Protein AF-A0A6M0AN40-F1 (afdb_monomer_lite)

pLDDT: mean 86.92, std 14.4, range [36.66, 97.81]

Structure (mmCIF, N/CA/C/O backbone):
data_AF-A0A6M0AN40-F1
#
_entry.id   AF-A0A6M0AN40-F1
#
loop_
_atom_site.group_PDB
_atom_site.id
_atom_site.type_symbol
_atom_site.label_atom_id
_atom_site.label_alt_id
_atom_site.label_comp_id
_atom_site.label_asym_id
_atom_site.label_entity_id
_atom_site.label_seq_id
_atom_site.pdbx_PDB_ins_code
_atom_site.Cartn_x
_atom_site.Cartn_y
_atom_site.Cartn_z
_atom_site.occupancy
_atom_site.B_iso_or_equiv
_atom_site.auth_seq_id
_atom_site.auth_comp_id
_atom_site.auth_asym_id
_atom_site.auth_atom_id
_atom_site.pdbx_PDB_model_num
ATOM 1 N N . ALA A 1 1 ? 0.047 0.702 -8.951 1.00 91.25 1 ALA A N 1
ATOM 2 C CA . ALA A 1 1 ? -0.466 -0.475 -8.224 1.00 91.25 1 ALA A CA 1
ATOM 3 C C . ALA A 1 1 ? -1.943 -0.321 -7.885 1.00 91.25 1 ALA A C 1
ATOM 5 O O . ALA A 1 1 ? -2.735 -0.972 -8.542 1.00 91.25 1 ALA A O 1
ATOM 6 N N . PHE A 1 2 ? -2.321 0.568 -6.955 1.00 94.75 2 PHE A N 1
ATOM 7 C CA . PHE A 1 2 ? -3.726 0.799 -6.576 1.00 94.75 2 PHE A CA 1
ATOM 8 C C . PHE A 1 2 ? -4.631 1.095 -7.786 1.00 94.75 2 PHE A C 1
ATOM 10 O O . PHE A 1 2 ? -5.575 0.356 -8.034 1.00 94.75 2 PHE A O 1
ATOM 17 N N . ASP A 1 3 ? -4.268 2.080 -8.614 1.00 95.38 3 ASP A N 1
ATOM 18 C CA . ASP A 1 3 ? -5.049 2.410 -9.818 1.00 95.38 3 ASP A CA 1
ATOM 19 C C . ASP A 1 3 ? -5.109 1.253 -10.828 1.00 95.38 3 ASP A C 1
ATOM 21 O O . ASP A 1 3 ? -6.159 0.993 -11.397 1.00 95.38 3 ASP A O 1
ATOM 25 N N . ALA A 1 4 ? -4.000 0.527 -11.020 1.00 96.06 4 ALA A N 1
ATOM 26 C CA . ALA A 1 4 ? -3.958 -0.638 -11.909 1.00 96.06 4 ALA A CA 1
ATOM 27 C C . ALA A 1 4 ? -4.9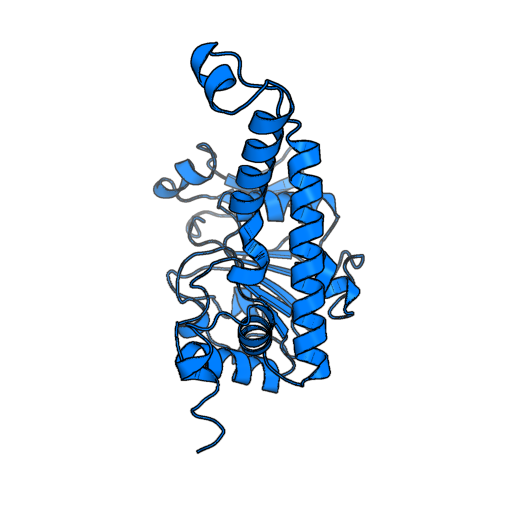11 -1.746 -11.430 1.00 96.06 4 ALA A C 1
ATOM 29 O O . ALA A 1 4 ? -5.637 -2.329 -12.225 1.00 96.06 4 ALA A O 1
ATOM 30 N N . ALA A 1 5 ? -4.945 -2.006 -10.121 1.00 96.12 5 ALA A N 1
ATOM 31 C CA . ALA A 1 5 ? -5.867 -2.961 -9.519 1.00 96.12 5 ALA A CA 1
ATOM 32 C C . ALA A 1 5 ? -7.334 -2.536 -9.703 1.00 96.12 5 ALA A C 1
ATOM 34 O O . ALA A 1 5 ? -8.173 -3.366 -10.054 1.00 96.12 5 ALA A O 1
ATOM 35 N N . SER A 1 6 ? -7.633 -1.244 -9.537 1.00 96.81 6 SER A N 1
ATOM 36 C CA . SER A 1 6 ? -8.980 -0.720 -9.776 1.00 96.81 6 SER A CA 1
ATOM 37 C C . SER A 1 6 ? -9.404 -0.830 -11.244 1.00 96.81 6 SER A C 1
ATOM 39 O O . SER A 1 6 ? -10.507 -1.291 -11.524 1.00 96.81 6 SER A O 1
ATOM 41 N N . GLU A 1 7 ? -8.520 -0.505 -12.193 1.00 97.12 7 GLU A N 1
ATOM 42 C CA . GLU A 1 7 ? -8.785 -0.630 -13.638 1.00 97.12 7 GLU A CA 1
ATOM 43 C C . GLU A 1 7 ? -9.018 -2.078 -14.086 1.00 97.12 7 GLU A C 1
ATOM 45 O O . GLU A 1 7 ? -9.744 -2.322 -15.047 1.00 97.12 7 GLU A O 1
ATOM 50 N N . GLN A 1 8 ? -8.450 -3.045 -13.364 1.00 96.38 8 GLN A N 1
ATOM 51 C CA . GLN A 1 8 ? -8.701 -4.475 -13.567 1.00 96.38 8 GLN A CA 1
ATOM 52 C C . GLN A 1 8 ? -10.012 -4.958 -12.922 1.00 96.38 8 GLN A C 1
ATOM 54 O O . GLN A 1 8 ? -10.332 -6.147 -12.981 1.00 96.38 8 GLN A O 1
ATOM 59 N N . GLY A 1 9 ? -10.786 -4.046 -12.323 1.00 95.69 9 GLY A N 1
ATOM 60 C CA . GLY A 1 9 ? -12.083 -4.327 -11.717 1.00 95.69 9 GLY A CA 1
ATOM 61 C C . GLY A 1 9 ? -12.001 -5.011 -10.355 1.00 95.69 9 GLY A C 1
ATOM 62 O O . GLY A 1 9 ? -12.991 -5.594 -9.923 1.00 95.69 9 GLY A O 1
ATOM 63 N N . LEU A 1 10 ? -10.846 -4.965 -9.677 1.00 95.75 10 LEU A N 1
ATOM 64 C CA . LEU A 1 10 ? -10.690 -5.587 -8.356 1.00 95.75 10 LEU A CA 1
ATOM 65 C C . LEU A 1 10 ? -11.417 -4.806 -7.253 1.00 95.75 10 LEU A C 1
ATOM 67 O O . LEU A 1 10 ? -11.825 -5.384 -6.251 1.00 95.75 10 LEU A O 1
ATOM 71 N N . PHE A 1 11 ? -11.575 -3.495 -7.436 1.00 95.94 11 PHE A N 1
ATOM 72 C CA . PHE A 1 11 ? -12.360 -2.608 -6.579 1.00 95.94 11 PHE A CA 1
ATOM 73 C C . PHE A 1 11 ? -12.627 -1.276 -7.297 1.00 95.94 11 PHE A C 1
ATOM 75 O O . PHE A 1 11 ? -11.965 -0.941 -8.284 1.00 95.94 11 PHE A O 1
ATOM 82 N N . ASN A 1 12 ? -13.570 -0.488 -6.780 1.00 95.69 12 ASN A N 1
ATOM 83 C CA . ASN A 1 12 ? -13.851 0.857 -7.277 1.00 95.69 12 ASN A CA 1
ATOM 84 C C . ASN A 1 12 ? -13.033 1.907 -6.504 1.00 95.69 12 ASN A C 1
ATOM 86 O O . ASN A 1 12 ? -13.322 2.175 -5.342 1.00 95.69 12 ASN A O 1
ATOM 90 N N . ALA A 1 13 ? -12.027 2.512 -7.141 1.00 95.12 13 ALA A N 1
ATOM 91 C CA . ALA A 1 13 ? -11.201 3.558 -6.532 1.00 95.12 13 ALA A CA 1
ATOM 92 C C . ALA A 1 13 ? -11.934 4.898 -6.322 1.00 95.12 13 ALA A C 1
ATOM 94 O O . ALA A 1 13 ? -11.393 5.765 -5.636 1.00 95.12 13 ALA A O 1
ATOM 95 N N . ASP A 1 14 ? -13.132 5.067 -6.888 1.00 95.50 14 ASP A N 1
ATOM 96 C CA . ASP A 1 14 ? -13.979 6.246 -6.675 1.00 95.50 14 ASP A CA 1
ATOM 97 C C . ASP A 1 14 ? -14.987 6.053 -5.523 1.00 95.50 14 ASP A C 1
ATOM 99 O O . ASP A 1 14 ? -15.716 6.981 -5.173 1.00 95.50 14 ASP A O 1
ATOM 103 N N . ASP A 1 15 ? -15.045 4.862 -4.912 1.00 95.88 15 ASP A N 1
ATOM 104 C CA . ASP A 1 15 ? -15.860 4.627 -3.719 1.00 95.88 15 ASP A CA 1
ATOM 105 C C . ASP A 1 15 ? -15.145 5.149 -2.466 1.00 95.88 15 ASP A C 1
ATOM 107 O O . ASP A 1 15 ? -14.273 4.494 -1.897 1.00 95.88 15 ASP A O 1
ATOM 111 N N . GLU A 1 16 ? -15.549 6.329 -1.992 1.00 95.88 16 GLU A N 1
ATOM 112 C CA . GLU A 1 16 ? -15.025 6.930 -0.758 1.00 95.88 16 GLU A CA 1
ATOM 113 C C . GLU A 1 16 ? -15.210 6.035 0.485 1.00 95.88 16 GLU A C 1
ATOM 115 O O . GLU A 1 16 ? -14.496 6.205 1.476 1.00 95.88 16 GLU A O 1
ATOM 120 N N . ASN A 1 17 ? -16.156 5.090 0.469 1.00 95.56 17 ASN A N 1
ATOM 121 C CA . ASN A 1 17 ? -16.409 4.169 1.579 1.00 95.56 17 ASN A CA 1
ATOM 122 C C . ASN A 1 17 ? -15.755 2.796 1.391 1.00 95.56 17 ASN A C 1
ATOM 124 O O . ASN A 1 17 ? -15.957 1.923 2.244 1.00 95.56 17 ASN A O 1
ATOM 128 N N . LEU A 1 18 ? -14.951 2.619 0.335 1.00 95.75 18 LEU A N 1
ATOM 129 C CA . LEU A 1 18 ? -14.164 1.412 0.108 1.00 95.75 18 LEU A CA 1
ATOM 130 C C . LEU A 1 18 ? -13.397 1.052 1.391 1.00 95.75 18 LEU A C 1
ATOM 132 O O . LEU A 1 18 ? -12.614 1.877 1.876 1.00 95.75 18 LEU A O 1
ATOM 136 N N . PRO A 1 19 ? -13.591 -0.154 1.955 1.00 96.81 19 PRO A N 1
ATOM 137 C CA . PRO A 1 19 ? -12.816 -0.606 3.097 1.00 96.81 19 PRO A CA 1
ATOM 138 C C . PRO A 1 19 ? -11.325 -0.684 2.768 1.00 96.81 19 PRO A C 1
ATOM 140 O O . PRO A 1 19 ? -10.900 -1.504 1.950 1.00 96.81 19 PRO A O 1
ATOM 143 N N . ILE A 1 20 ? -10.512 0.132 3.442 1.00 97.31 20 ILE A N 1
ATOM 144 C CA . ILE A 1 20 ? -9.056 0.123 3.284 1.00 97.31 20 ILE A CA 1
ATOM 145 C C . ILE A 1 20 ? -8.385 -0.194 4.620 1.00 97.31 20 ILE A C 1
ATOM 147 O O . ILE A 1 20 ? -8.758 0.313 5.678 1.00 97.31 20 ILE A O 1
ATOM 151 N N . SER A 1 21 ? -7.389 -1.071 4.585 1.00 96.88 21 SER A N 1
ATOM 152 C CA . SER A 1 21 ? -6.396 -1.219 5.648 1.00 96.88 21 SER A CA 1
ATOM 153 C C . SER A 1 21 ? -5.076 -0.638 5.193 1.00 96.88 21 SER A C 1
ATOM 155 O O . SER A 1 21 ? -4.572 -1.021 4.143 1.00 96.88 21 SER A O 1
ATOM 157 N N . LEU A 1 22 ? -4.499 0.238 6.002 1.00 96.00 22 LEU A N 1
ATOM 158 C CA . LEU A 1 22 ? -3.200 0.841 5.773 1.00 96.00 22 LEU A CA 1
ATOM 159 C C . LEU A 1 22 ? -2.247 0.408 6.891 1.00 96.00 22 LEU A C 1
ATOM 161 O O . LEU A 1 22 ? -2.261 0.968 7.986 1.00 96.00 22 LEU A O 1
ATOM 165 N N . ILE A 1 23 ? -1.440 -0.615 6.620 1.00 95.38 23 ILE A N 1
ATOM 166 C CA . ILE A 1 23 ? -0.513 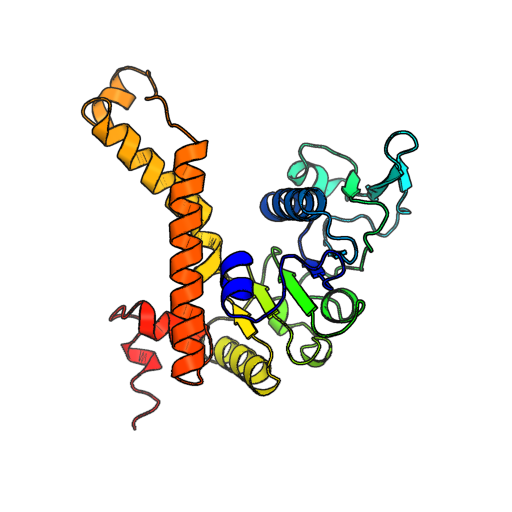-1.208 7.589 1.00 95.38 23 ILE A CA 1
ATOM 167 C C . ILE A 1 23 ? 0.894 -0.679 7.313 1.00 95.38 23 ILE A C 1
ATOM 169 O O . ILE A 1 23 ? 1.378 -0.774 6.187 1.00 95.38 23 ILE A O 1
ATOM 173 N N . GLY A 1 24 ? 1.577 -0.149 8.325 1.00 94.31 24 GLY A N 1
ATOM 174 C CA . GLY A 1 24 ? 2.829 0.588 8.133 1.00 94.31 24 GLY A CA 1
ATOM 175 C C . GLY A 1 24 ? 2.592 2.055 7.752 1.00 94.31 24 GLY A C 1
ATOM 176 O O . GLY A 1 24 ? 3.277 2.579 6.875 1.00 94.31 24 GLY A O 1
ATOM 177 N N . ALA A 1 25 ? 1.564 2.687 8.328 1.00 94.25 25 ALA A N 1
ATOM 178 C CA . ALA A 1 25 ? 1.131 4.044 7.997 1.00 94.25 25 ALA A CA 1
ATOM 179 C C . ALA A 1 25 ? 2.057 5.169 8.514 1.00 94.25 25 ALA A C 1
ATOM 181 O O . ALA A 1 25 ? 1.997 6.276 7.984 1.00 94.25 25 ALA A O 1
ATOM 182 N N . ALA A 1 26 ? 2.924 4.911 9.492 1.00 91.31 26 ALA A N 1
ATOM 183 C CA . ALA A 1 26 ? 3.810 5.871 10.162 1.00 91.31 26 ALA A CA 1
ATOM 184 C C . ALA A 1 26 ? 5.282 5.752 9.714 1.00 91.31 26 ALA A C 1
ATOM 186 O O . ALA A 1 26 ? 6.222 5.887 10.499 1.00 91.31 26 ALA A O 1
ATOM 187 N N . GLY A 1 27 ? 5.491 5.488 8.426 1.00 89.19 27 GLY A N 1
ATOM 188 C CA . GLY A 1 27 ? 6.795 5.552 7.764 1.00 89.19 27 GLY A CA 1
ATOM 189 C C . GLY A 1 27 ? 6.727 6.408 6.503 1.00 89.19 27 GLY A C 1
ATOM 190 O O . GLY A 1 27 ? 5.644 6.810 6.097 1.00 89.19 27 GLY A O 1
ATOM 191 N N . ALA A 1 28 ? 7.860 6.646 5.837 1.00 86.88 28 ALA A N 1
ATOM 192 C CA . ALA A 1 28 ? 7.929 7.548 4.679 1.00 86.88 28 ALA A CA 1
ATOM 193 C C . ALA A 1 28 ? 6.908 7.220 3.567 1.00 86.88 28 ALA A C 1
ATOM 195 O O . ALA A 1 28 ? 6.200 8.098 3.092 1.00 86.88 28 ALA A O 1
ATOM 196 N N . MET A 1 29 ? 6.791 5.945 3.176 1.00 88.69 29 MET A N 1
ATOM 197 C CA . MET A 1 29 ? 5.792 5.519 2.184 1.00 88.69 29 MET A CA 1
ATOM 198 C C . MET A 1 29 ? 4.371 5.519 2.762 1.00 88.69 29 MET A C 1
ATOM 200 O O . MET A 1 29 ? 3.411 5.844 2.062 1.00 88.69 29 MET A O 1
ATOM 204 N N . GLY A 1 30 ? 4.242 5.147 4.036 1.00 92.50 30 GLY A N 1
ATOM 205 C CA . GLY A 1 30 ? 2.967 5.041 4.729 1.00 92.50 30 GLY A CA 1
ATOM 206 C C . GLY A 1 30 ? 2.262 6.373 4.903 1.00 92.50 30 GLY A C 1
ATOM 207 O O . GLY A 1 30 ? 1.076 6.473 4.599 1.00 92.50 30 GLY A O 1
ATOM 208 N N . SER A 1 31 ? 2.995 7.398 5.327 1.00 92.19 31 SER A N 1
ATOM 209 C CA . SER A 1 31 ? 2.464 8.734 5.572 1.00 92.19 31 SER A CA 1
ATOM 210 C C . SER A 1 31 ? 2.083 9.430 4.267 1.00 92.19 31 SER A C 1
ATOM 212 O O . SER A 1 31 ? 1.005 10.017 4.188 1.00 92.19 31 SER A O 1
ATOM 214 N N . ASP A 1 32 ? 2.889 9.278 3.212 1.00 91.75 32 ASP A N 1
ATOM 215 C CA . ASP A 1 32 ? 2.552 9.761 1.869 1.00 91.75 32 ASP A CA 1
ATOM 216 C C . ASP A 1 32 ? 1.301 9.064 1.312 1.00 91.75 32 ASP A C 1
ATOM 218 O O . ASP A 1 32 ? 0.418 9.712 0.742 1.00 91.75 32 ASP A O 1
ATOM 222 N N . THR A 1 33 ? 1.176 7.748 1.520 1.00 94.06 33 THR A N 1
ATOM 223 C CA . THR A 1 33 ? -0.012 6.988 1.099 1.00 94.06 33 THR A CA 1
ATOM 224 C C . THR A 1 33 ? -1.245 7.396 1.905 1.00 94.06 33 THR A C 1
ATOM 226 O O . THR A 1 33 ? -2.303 7.626 1.320 1.00 94.06 33 THR A O 1
ATOM 229 N N . ALA A 1 34 ? -1.116 7.558 3.225 1.00 95.56 34 ALA A N 1
ATOM 230 C CA . ALA A 1 34 ? -2.183 8.049 4.094 1.00 95.56 34 ALA A CA 1
ATOM 231 C C . ALA A 1 34 ? -2.669 9.429 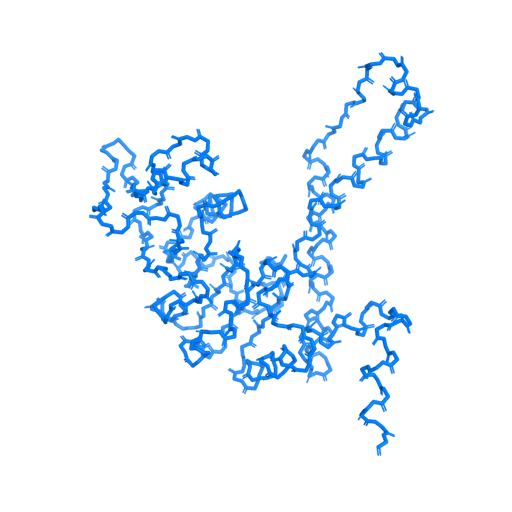3.635 1.00 95.56 34 ALA A C 1
ATOM 233 O O . ALA A 1 34 ? -3.861 9.632 3.403 1.00 95.56 34 ALA A O 1
ATOM 234 N N . LYS A 1 35 ? -1.739 10.360 3.406 1.00 94.62 35 LYS A N 1
ATOM 235 C CA . LYS A 1 35 ? -2.053 11.690 2.886 1.00 94.62 35 LYS A CA 1
ATOM 236 C C . LYS A 1 35 ? -2.804 11.601 1.560 1.00 94.62 35 LYS A C 1
ATOM 238 O O . LYS A 1 35 ? -3.825 12.260 1.390 1.00 94.62 35 LYS A O 1
ATOM 243 N N . ARG A 1 36 ? -2.346 10.751 0.638 1.00 94.38 36 ARG A N 1
ATOM 244 C CA . ARG A 1 36 ? -2.985 10.591 -0.671 1.00 94.38 36 ARG A CA 1
ATOM 245 C C . ARG A 1 36 ? -4.410 10.042 -0.576 1.00 94.38 36 ARG A C 1
ATOM 247 O O . ARG A 1 36 ? -5.279 10.504 -1.311 1.00 94.38 36 ARG A O 1
ATOM 254 N N . LEU A 1 37 ? -4.654 9.074 0.308 1.00 96.62 37 LEU A N 1
ATOM 255 C CA . LEU A 1 37 ? -5.996 8.538 0.552 1.00 96.62 37 LEU A CA 1
ATOM 256 C C . LEU A 1 37 ? -6.916 9.596 1.181 1.00 96.62 37 LEU A C 1
ATOM 258 O O . LEU A 1 37 ? -8.072 9.717 0.779 1.00 96.62 37 LEU A O 1
ATOM 262 N N . ALA A 1 38 ? -6.397 10.403 2.110 1.00 96.31 38 ALA A N 1
ATOM 263 C CA . ALA A 1 38 ? -7.140 11.509 2.708 1.00 96.31 38 ALA A CA 1
ATOM 264 C C . ALA A 1 38 ? -7.505 12.586 1.668 1.00 96.31 38 ALA A C 1
ATOM 266 O O . ALA A 1 38 ? -8.660 12.992 1.588 1.00 96.31 38 ALA A O 1
ATOM 267 N N . GLU A 1 39 ? -6.561 12.988 0.807 1.00 95.94 39 GLU A N 1
ATOM 268 C CA . GLU A 1 39 ? -6.802 13.917 -0.314 1.00 95.94 39 GLU A CA 1
ATOM 269 C C . GLU A 1 39 ? -7.849 13.397 -1.310 1.00 95.94 39 GLU A C 1
ATOM 271 O O . GLU A 1 39 ? -8.534 14.182 -1.964 1.00 95.94 39 GLU A O 1
ATOM 276 N N . LYS A 1 40 ? -7.953 12.072 -1.449 1.00 95.94 40 LYS A N 1
ATOM 277 C CA . LYS A 1 40 ? -8.949 11.395 -2.285 1.00 95.94 40 LYS A CA 1
ATOM 278 C C . LYS A 1 40 ? -10.317 11.252 -1.615 1.00 95.94 40 LYS A C 1
ATOM 280 O O . LYS A 1 40 ? -11.250 10.831 -2.284 1.00 95.94 40 LYS A O 1
ATOM 285 N N . GLY A 1 41 ? -10.447 11.612 -0.339 1.00 96.81 41 GLY A N 1
ATOM 286 C CA . GLY A 1 41 ? -11.721 11.593 0.374 1.00 96.81 41 GLY A CA 1
ATOM 287 C C . GLY A 1 41 ? -12.137 10.224 0.912 1.00 96.81 41 GLY A C 1
ATOM 288 O O . GLY A 1 41 ? -13.289 10.076 1.311 1.00 96.81 41 GLY A O 1
ATOM 289 N N . PHE A 1 42 ? -11.236 9.233 0.973 1.00 96.94 42 PHE A N 1
ATOM 290 C CA . PHE A 1 42 ? -11.570 7.934 1.565 1.00 96.94 42 PHE A CA 1
ATOM 291 C C . PHE A 1 42 ? -11.917 8.085 3.049 1.00 96.94 42 PHE A C 1
ATOM 293 O O . PHE A 1 42 ? -11.165 8.672 3.829 1.00 96.94 42 PHE A O 1
ATOM 300 N N . LYS A 1 43 ? -13.061 7.531 3.450 1.00 96.00 43 LYS A N 1
ATOM 301 C CA . LYS A 1 43 ? -13.629 7.644 4.800 1.00 96.00 43 LYS A CA 1
ATOM 302 C C . LYS A 1 43 ? -13.461 6.368 5.613 1.00 96.00 43 LYS A C 1
ATOM 304 O O . LYS A 1 43 ? -13.282 6.454 6.823 1.00 96.00 43 LYS A O 1
ATOM 309 N N . ASN A 1 44 ? -13.483 5.207 4.962 1.00 96.12 44 ASN A N 1
ATOM 310 C CA . ASN A 1 44 ? -13.413 3.903 5.621 1.00 96.12 44 ASN A CA 1
ATOM 311 C C . ASN A 1 44 ? -11.991 3.320 5.603 1.00 96.12 44 ASN A C 1
ATOM 313 O O . ASN A 1 44 ? -11.722 2.278 5.005 1.00 96.12 44 ASN A O 1
ATOM 317 N N . VAL A 1 45 ? -11.061 4.013 6.258 1.00 96.94 45 VAL A N 1
ATOM 318 C CA . VAL A 1 45 ? -9.658 3.587 6.345 1.00 96.94 45 VAL A CA 1
ATOM 319 C C . VAL A 1 45 ? -9.324 3.191 7.778 1.00 96.94 45 VAL A C 1
ATOM 321 O O . VAL A 1 45 ? -9.667 3.896 8.723 1.00 96.94 45 VAL A O 1
ATOM 324 N N . LEU A 1 46 ? -8.638 2.063 7.939 1.00 96.69 46 LEU A N 1
ATOM 325 C CA . LEU A 1 46 ? -8.043 1.613 9.194 1.00 96.69 46 LEU A CA 1
ATOM 326 C C . LEU A 1 46 ? -6.530 1.747 9.085 1.00 96.69 46 LEU A C 1
ATOM 328 O O . LEU A 1 46 ? -5.933 1.091 8.234 1.00 96.69 46 LEU A O 1
ATOM 332 N N . VAL A 1 47 ? -5.908 2.562 9.929 1.00 96.31 47 VAL A N 1
ATOM 333 C CA . VAL A 1 47 ? -4.444 2.633 10.000 1.00 96.31 47 VAL A CA 1
ATOM 334 C C . VAL A 1 47 ? -3.916 1.716 11.094 1.00 96.31 47 VAL A C 1
ATOM 336 O O . VAL A 1 47 ? -4.551 1.543 12.132 1.00 96.31 47 VAL A O 1
ATOM 339 N N . SER A 1 48 ? -2.750 1.124 10.869 1.00 95.38 48 SER A N 1
ATOM 340 C CA . SER A 1 48 ? -2.057 0.288 11.846 1.00 95.38 48 SER A CA 1
ATOM 341 C C . SER A 1 48 ? -0.554 0.462 11.668 1.00 95.38 48 SER A C 1
ATOM 343 O O . SER A 1 48 ? -0.049 0.380 10.547 1.00 95.38 48 SER A O 1
ATOM 345 N N . ASP A 1 49 ? 0.174 0.721 12.752 1.00 95.31 49 ASP A N 1
ATOM 346 C CA . ASP A 1 49 ? 1.631 0.835 12.706 1.00 95.31 49 ASP A CA 1
ATOM 347 C C . ASP A 1 49 ? 2.286 0.415 14.025 1.00 95.31 49 ASP A C 1
ATOM 349 O O . ASP A 1 49 ? 1.766 0.673 15.109 1.00 95.31 49 ASP A O 1
ATOM 353 N N . ILE A 1 50 ? 3.449 -0.228 13.939 1.00 92.81 50 ILE A N 1
ATOM 354 C CA . ILE A 1 50 ? 4.265 -0.590 15.105 1.00 92.81 50 ILE A CA 1
ATOM 355 C C . ILE A 1 50 ? 4.909 0.633 15.772 1.00 92.81 50 ILE A C 1
ATOM 357 O O . ILE A 1 50 ? 5.342 0.541 16.914 1.00 92.81 50 ILE A O 1
ATOM 361 N N . ALA A 1 51 ? 4.982 1.765 15.069 1.00 93.50 51 ALA A N 1
ATOM 362 C CA . ALA A 1 51 ? 5.501 3.023 15.580 1.00 93.50 51 ALA A CA 1
ATOM 363 C C . ALA A 1 51 ? 4.490 3.795 16.437 1.00 93.50 51 ALA A C 1
ATOM 365 O O . ALA A 1 51 ? 4.857 4.813 17.021 1.00 93.50 51 ALA A O 1
ATOM 366 N N . TYR A 1 52 ? 3.236 3.345 16.529 1.00 95.19 52 TYR A N 1
ATOM 367 C CA . TYR A 1 52 ? 2.244 3.985 17.387 1.00 95.19 52 TYR A CA 1
ATOM 368 C C . TYR A 1 52 ? 2.433 3.621 18.860 1.00 95.19 52 TYR A C 1
ATOM 370 O O . TYR A 1 52 ? 2.709 2.477 19.219 1.00 95.19 52 TYR A O 1
ATOM 378 N N . ASP A 1 53 ? 2.237 4.610 19.725 1.00 96.12 53 ASP A N 1
ATOM 379 C CA . ASP A 1 53 ? 2.232 4.438 21.173 1.00 96.12 53 ASP A CA 1
ATOM 380 C C . ASP A 1 53 ? 0.814 4.128 21.664 1.00 96.12 53 ASP A C 1
ATOM 382 O O . ASP A 1 53 ? 0.078 5.004 22.116 1.00 96.12 53 ASP A O 1
ATOM 386 N N . TYR A 1 54 ? 0.432 2.853 21.596 1.00 94.69 54 TYR A N 1
ATOM 387 C CA . TYR A 1 54 ? -0.891 2.383 22.025 1.00 94.69 54 TYR A CA 1
ATOM 388 C C . TYR A 1 54 ? -1.152 2.520 23.536 1.00 94.69 54 TYR A C 1
ATOM 390 O O . TYR A 1 54 ? -2.265 2.254 23.986 1.00 94.69 54 TYR A O 1
ATOM 398 N N . THR A 1 55 ? -0.153 2.921 24.335 1.00 96.25 55 THR A N 1
ATOM 399 C CA . THR A 1 55 ? -0.349 3.205 25.767 1.00 96.25 55 THR A CA 1
ATOM 400 C C . THR A 1 55 ? -0.952 4.587 26.012 1.00 96.25 55 THR A C 1
ATOM 402 O O . THR A 1 55 ? -1.455 4.859 27.103 1.00 96.25 55 THR A O 1
ATOM 405 N N . LYS A 1 56 ? -0.929 5.455 24.995 1.00 96.50 56 LYS A N 1
ATOM 406 C CA . LYS A 1 56 ? -1.511 6.795 25.025 1.00 96.50 56 LYS A CA 1
ATOM 407 C C . LYS A 1 56 ? -2.827 6.829 24.244 1.00 96.50 56 LYS A C 1
ATOM 409 O O . LYS A 1 56 ? -2.967 6.128 23.241 1.00 96.50 56 LYS A O 1
ATOM 414 N N . PRO A 1 57 ? -3.806 7.638 24.679 1.00 96.19 57 PRO A N 1
ATOM 415 C CA . PRO A 1 57 ? -5.048 7.792 23.937 1.00 96.19 57 PRO A CA 1
ATOM 416 C C . PRO A 1 57 ? -4.803 8.495 22.595 1.00 96.19 57 PRO A C 1
ATOM 418 O O . PRO A 1 57 ? -3.929 9.351 22.477 1.00 96.19 57 PRO A O 1
ATOM 421 N N . VAL A 1 58 ? -5.618 8.159 21.592 1.00 96.75 58 VAL A N 1
ATOM 422 C CA . VAL A 1 58 ? -5.733 8.968 20.371 1.00 96.75 58 VAL A CA 1
ATOM 423 C C . VAL A 1 58 ? -6.448 10.265 20.733 1.00 96.75 58 VAL A C 1
ATOM 425 O O . VAL A 1 58 ? -7.541 10.237 21.301 1.00 96.75 58 VAL A O 1
ATOM 428 N N . GLU A 1 59 ? -5.839 11.394 20.393 1.00 97.19 59 GLU A N 1
ATOM 429 C CA . GLU A 1 59 ? -6.394 12.721 20.654 1.00 97.19 59 GLU A CA 1
ATOM 430 C C . GLU A 1 59 ? -7.102 13.273 19.407 1.00 97.19 59 GLU A C 1
ATOM 432 O O . GLU A 1 59 ? -7.041 12.697 18.319 1.00 97.19 59 GLU A O 1
ATOM 437 N N . THR A 1 60 ? -7.809 14.391 19.557 1.00 97.50 60 THR A N 1
ATOM 438 C CA . THR A 1 60 ? -8.416 15.128 18.439 1.00 97.50 60 THR A CA 1
ATOM 439 C C . THR A 1 60 ? -7.854 16.540 18.421 1.00 97.50 60 THR A C 1
ATOM 441 O O . THR A 1 60 ? -7.906 17.235 19.436 1.00 97.50 60 THR A O 1
ATOM 444 N N . ASP A 1 61 ? -7.328 16.969 17.277 1.00 96.88 61 ASP A N 1
ATOM 445 C CA . ASP A 1 61 ? -6.880 18.343 17.080 1.00 96.88 61 ASP A CA 1
ATOM 446 C C . ASP A 1 61 ? -8.093 19.281 17.137 1.00 96.88 61 ASP A C 1
ATOM 448 O O . ASP A 1 61 ? -9.037 19.152 16.357 1.00 96.88 61 ASP A O 1
ATOM 452 N N . SER A 1 62 ? -8.088 20.231 18.070 1.00 96.50 62 SER A N 1
ATOM 453 C CA . SER A 1 62 ? -9.215 21.146 18.283 1.00 96.50 62 SER A CA 1
ATOM 454 C C . SER A 1 62 ? -9.430 22.146 17.145 1.00 96.50 62 SER A C 1
ATOM 456 O O . SER A 1 62 ? -10.503 22.742 17.061 1.00 96.50 62 SER A O 1
ATOM 458 N N . THR A 1 63 ? -8.436 22.339 16.275 1.00 96.12 63 THR A N 1
ATOM 459 C CA . THR A 1 63 ? -8.498 23.263 15.137 1.00 96.12 63 THR A CA 1
ATOM 460 C C . THR A 1 63 ? -8.970 22.549 13.880 1.00 96.12 63 THR A C 1
ATOM 462 O O . THR A 1 63 ? -9.853 23.047 13.186 1.00 96.12 63 THR A O 1
ATOM 465 N N . THR A 1 64 ? -8.379 21.392 13.574 1.00 96.00 64 THR A N 1
ATOM 466 C CA . THR A 1 64 ? -8.646 20.672 12.317 1.00 96.00 64 THR A CA 1
ATOM 467 C C . THR A 1 64 ? -9.695 19.572 12.467 1.00 96.00 64 THR A C 1
ATOM 469 O O . THR A 1 64 ? -10.264 19.127 11.473 1.00 96.00 64 THR A O 1
ATOM 472 N N . GLY A 1 65 ? -9.969 19.127 13.697 1.00 95.88 65 GLY A N 1
ATOM 473 C CA . GLY A 1 65 ? -10.806 17.964 13.983 1.00 95.88 65 GLY A CA 1
ATOM 474 C C . GLY A 1 65 ? -10.143 16.631 13.627 1.00 95.88 65 GLY A C 1
ATOM 475 O O . GLY A 1 65 ? -10.795 15.595 13.719 1.00 95.88 65 GLY A O 1
ATOM 476 N N . GLU A 1 66 ? -8.878 16.629 13.201 1.00 96.81 66 GLU A N 1
ATOM 477 C CA . GLU A 1 66 ? -8.137 15.418 12.842 1.00 96.81 66 GLU A CA 1
ATOM 478 C C . GLU A 1 66 ? -7.808 14.575 14.075 1.00 96.81 66 GLU A C 1
ATOM 480 O O . GLU A 1 66 ? -7.625 15.090 15.179 1.00 96.81 66 GLU A O 1
ATOM 485 N N . LYS A 1 67 ? -7.678 13.262 13.881 1.00 97.25 67 LYS A N 1
ATOM 486 C CA . LYS A 1 67 ? -7.156 12.361 14.907 1.00 97.25 67 LYS A CA 1
ATOM 487 C C . LYS A 1 67 ? -5.639 12.488 14.979 1.00 97.25 67 LYS A C 1
ATOM 489 O O . LYS A 1 67 ? -4.955 12.426 13.956 1.00 97.25 67 LYS A O 1
ATOM 494 N N . LEU A 1 68 ? -5.130 12.616 16.198 1.00 97.06 68 LEU A N 1
ATOM 495 C CA . LEU A 1 68 ? -3.709 12.643 16.517 1.00 97.06 68 LEU A CA 1
ATOM 496 C C . LEU A 1 68 ? -3.325 11.285 17.103 1.00 97.06 68 LEU A C 1
ATOM 498 O O . LEU A 1 68 ? -3.592 10.998 18.272 1.00 97.06 68 LEU A O 1
ATOM 502 N N . VAL A 1 69 ? -2.734 10.425 16.275 1.00 96.62 69 VAL A N 1
ATOM 503 C CA . VAL A 1 69 ? -2.292 9.091 16.696 1.00 96.62 69 VAL A CA 1
ATOM 504 C C . VAL A 1 69 ? -0.887 9.206 17.287 1.00 96.62 69 VAL A C 1
ATOM 506 O O . VAL A 1 69 ? 0.025 9.612 16.563 1.00 96.62 69 VAL A O 1
ATOM 509 N N . PRO A 1 70 ? -0.683 8.898 18.578 1.00 96.44 70 PRO A N 1
ATOM 510 C CA . PRO A 1 70 ? 0.600 9.102 19.242 1.00 96.44 70 PRO A CA 1
ATOM 511 C C . PRO A 1 70 ? 1.681 8.186 18.660 1.00 96.44 70 PRO A C 1
ATOM 513 O O . PRO A 1 70 ? 1.441 7.006 18.409 1.00 96.44 70 PRO A O 1
ATOM 516 N N . ILE A 1 71 ? 2.884 8.727 18.469 1.00 95.38 71 ILE A N 1
ATOM 517 C CA . ILE A 1 71 ? 4.061 8.001 17.975 1.00 95.38 71 ILE A CA 1
ATOM 518 C C . ILE A 1 71 ? 4.998 7.702 19.152 1.00 95.38 71 ILE A C 1
ATOM 520 O O . ILE A 1 71 ? 5.232 8.562 20.009 1.00 95.38 71 ILE A O 1
ATOM 524 N N . LEU A 1 72 ? 5.560 6.491 19.181 1.00 95.19 72 LEU A N 1
ATOM 525 C CA . LEU A 1 72 ? 6.604 6.093 20.124 1.00 95.19 72 LEU A CA 1
ATOM 526 C C . LEU A 1 72 ? 7.783 7.067 20.042 1.00 95.19 72 LEU A C 1
ATOM 528 O O . LEU A 1 72 ? 8.259 7.387 18.956 1.00 95.19 72 LEU A O 1
ATOM 532 N N . GLU A 1 73 ? 8.305 7.497 21.192 1.00 93.69 73 GLU A N 1
ATOM 533 C CA . GLU A 1 73 ? 9.436 8.440 21.245 1.00 93.69 73 GLU A CA 1
ATOM 534 C C . GLU A 1 73 ? 10.620 7.956 20.395 1.00 93.69 73 GLU A C 1
ATOM 536 O O . GLU A 1 73 ? 11.208 8.725 19.636 1.00 93.69 73 GLU A O 1
ATOM 541 N N . SER A 1 74 ? 10.912 6.653 20.462 1.00 93.56 74 SER A N 1
ATOM 542 C CA . SER A 1 74 ? 11.989 6.014 19.706 1.00 93.56 74 SER A CA 1
ATOM 543 C C . SER A 1 74 ? 11.791 6.053 18.194 1.00 93.56 74 SER A C 1
ATOM 545 O O . SER A 1 74 ? 12.770 5.910 17.477 1.00 93.56 74 SER A O 1
ATOM 547 N N . GLU A 1 75 ? 10.569 6.252 17.700 1.00 92.44 75 GLU A N 1
ATOM 548 C CA . GLU A 1 75 ? 10.224 6.201 16.275 1.00 92.44 75 GLU A CA 1
ATOM 549 C C . GLU A 1 75 ? 9.985 7.586 15.659 1.00 92.44 75 GLU A C 1
ATOM 551 O O . GLU A 1 75 ? 9.834 7.703 14.442 1.00 92.44 75 GLU A O 1
ATOM 556 N N . ARG A 1 76 ? 10.028 8.666 16.452 1.00 89.19 76 ARG A N 1
ATOM 557 C CA . ARG A 1 76 ? 9.785 10.038 15.964 1.00 89.19 76 ARG A CA 1
ATOM 558 C C . ARG A 1 76 ? 10.705 10.466 14.826 1.00 89.19 76 ARG A C 1
ATOM 560 O O . ARG A 1 76 ? 10.297 11.255 13.977 1.00 89.19 76 ARG A O 1
ATOM 567 N N . TYR A 1 77 ? 11.927 9.935 14.756 1.00 87.81 77 TYR A N 1
ATOM 568 C CA . TYR A 1 77 ? 12.855 10.226 13.655 1.00 87.81 77 TYR A CA 1
ATOM 569 C C . TYR A 1 77 ? 12.287 9.837 12.278 1.00 87.81 77 TYR A C 1
ATOM 571 O O . TYR A 1 77 ? 12.633 10.468 11.282 1.00 87.81 77 TYR A O 1
ATOM 579 N N . ARG A 1 78 ? 11.388 8.843 12.208 1.00 82.62 78 ARG A N 1
ATOM 580 C CA . ARG A 1 78 ? 10.702 8.433 10.967 1.00 82.62 78 ARG A CA 1
ATOM 581 C C . ARG A 1 78 ? 9.634 9.423 10.519 1.00 82.62 78 ARG A C 1
ATOM 583 O O . ARG A 1 78 ? 9.254 9.424 9.353 1.00 82.62 78 ARG A O 1
ATOM 590 N N . MET A 1 79 ? 9.182 10.259 11.446 1.00 84.69 79 MET A N 1
ATOM 591 C CA . MET A 1 79 ? 8.096 11.217 11.284 1.00 84.69 79 MET A CA 1
ATOM 592 C C . MET A 1 79 ? 8.611 12.651 11.449 1.00 84.69 79 MET A C 1
ATOM 594 O O . MET A 1 79 ? 7.914 13.512 11.964 1.00 84.69 79 MET A O 1
ATOM 598 N N . ASN A 1 80 ? 9.860 12.917 11.046 1.00 87.75 80 ASN A N 1
ATOM 599 C CA . ASN A 1 80 ? 10.489 14.244 11.116 1.00 87.75 80 ASN A CA 1
ATOM 600 C C . ASN A 1 80 ? 10.458 14.887 12.519 1.00 87.75 80 ASN A C 1
ATOM 602 O O . ASN A 1 80 ? 10.430 16.108 12.649 1.00 87.75 80 ASN A O 1
ATOM 606 N N . GLY A 1 81 ? 10.468 14.068 13.574 1.00 90.06 81 GLY A N 1
ATOM 607 C CA . GLY A 1 81 ? 10.391 14.518 14.963 1.00 90.06 81 GLY A CA 1
ATOM 608 C C . GLY A 1 81 ? 8.970 14.745 15.486 1.00 90.06 81 GLY A C 1
ATOM 609 O O . GLY A 1 81 ? 8.819 15.117 16.649 1.00 90.06 81 GLY A O 1
ATOM 610 N N . GLU A 1 82 ? 7.932 14.520 14.678 1.00 91.62 82 GLU A N 1
ATOM 611 C CA . GLU A 1 82 ? 6.544 14.696 15.104 1.00 91.62 82 GLU A CA 1
ATOM 612 C C . GLU A 1 82 ? 6.147 13.683 16.185 1.00 91.62 82 GLU A C 1
ATOM 614 O O . GLU A 1 82 ? 6.482 12.500 16.131 1.00 91.62 82 GLU A O 1
ATOM 619 N N . ALA A 1 83 ? 5.399 14.163 17.181 1.00 94.69 83 ALA A N 1
ATOM 620 C CA . ALA A 1 83 ? 4.893 13.337 18.275 1.00 94.69 83 ALA A CA 1
ATOM 621 C C . ALA A 1 83 ? 3.627 12.549 17.909 1.00 94.69 83 ALA A C 1
ATOM 623 O O . ALA A 1 83 ? 3.270 11.610 18.622 1.00 94.69 83 ALA A O 1
ATOM 624 N N . PHE A 1 84 ? 2.958 12.929 16.819 1.00 95.88 84 PHE A N 1
ATOM 625 C CA . PHE A 1 84 ? 1.696 12.349 16.385 1.00 95.88 84 PHE A CA 1
ATOM 626 C C . PHE A 1 84 ? 1.660 12.210 14.870 1.00 95.88 84 PHE A C 1
ATOM 628 O O . PHE A 1 84 ? 2.141 13.088 14.161 1.00 95.88 84 PHE A O 1
ATOM 635 N N . GLN A 1 85 ? 1.010 11.158 14.379 1.00 94.81 85 GLN A N 1
ATOM 636 C CA . GLN A 1 85 ? 0.527 11.128 13.008 1.00 94.81 85 GLN A CA 1
ATOM 637 C C . GLN A 1 85 ? -0.878 11.729 12.957 1.00 94.81 85 GLN A C 1
ATOM 639 O O . GLN A 1 85 ? -1.763 11.330 13.715 1.00 94.81 85 GLN A O 1
ATOM 644 N N . ARG A 1 86 ? -1.088 12.664 12.032 1.00 95.56 86 ARG A N 1
ATOM 645 C CA . ARG A 1 86 ? -2.396 13.267 11.755 1.00 95.56 86 ARG A CA 1
ATOM 646 C C . ARG A 1 86 ? -3.148 12.425 10.729 1.00 95.56 86 ARG A C 1
ATOM 648 O O . ARG A 1 86 ? -2.611 12.156 9.655 1.00 95.56 86 ARG A O 1
ATOM 655 N N . ILE A 1 87 ? -4.373 12.017 11.054 1.00 96.62 87 ILE A N 1
ATOM 656 C CA . ILE A 1 87 ? -5.267 11.295 10.135 1.00 96.62 87 ILE A CA 1
ATOM 657 C C . ILE A 1 87 ? -6.697 11.862 10.195 1.00 96.62 87 ILE A C 1
ATOM 659 O O . ILE A 1 87 ? -7.089 12.424 11.223 1.00 96.62 87 ILE A O 1
ATOM 663 N N . PRO A 1 88 ? -7.517 11.696 9.140 1.00 97.81 88 PRO A N 1
ATOM 664 C CA . PRO A 1 88 ? -8.921 12.100 9.165 1.00 97.81 88 PRO A CA 1
ATOM 665 C C . PRO A 1 88 ? -9.709 11.497 10.336 1.00 97.81 88 PRO A C 1
ATOM 667 O O . PRO A 1 88 ? -9.509 10.348 10.728 1.00 97.81 88 PRO A O 1
ATOM 670 N N . SER A 1 89 ? -10.667 12.255 10.870 1.00 97.06 89 SER A N 1
ATOM 671 C CA . SER A 1 89 ? -11.491 11.833 12.014 1.00 97.06 89 SER A CA 1
ATOM 672 C C . SER A 1 89 ? -12.341 10.590 11.745 1.00 97.06 89 SER A C 1
ATOM 674 O O . SER A 1 89 ? -12.623 9.825 12.670 1.00 97.06 89 SER A O 1
ATOM 676 N N . SER A 1 90 ? -12.715 10.353 10.487 1.00 96.44 90 SER A N 1
ATOM 677 C CA . SER A 1 90 ? -13.457 9.168 10.050 1.00 96.44 90 SER A CA 1
ATOM 678 C C . SER A 1 90 ? -12.635 7.879 10.114 1.00 96.44 90 SER A C 1
ATOM 680 O O . SER A 1 90 ? -13.215 6.800 10.194 1.00 96.44 90 SER A O 1
ATOM 682 N N . TRP A 1 91 ? -11.303 7.966 10.128 1.00 97.06 91 TRP A N 1
ATOM 683 C CA . TRP A 1 91 ? -10.438 6.793 10.057 1.00 97.06 91 TRP A CA 1
ATOM 684 C C . TRP A 1 91 ? -10.350 6.055 11.392 1.00 97.06 91 TRP A C 1
ATOM 686 O O . TRP A 1 91 ? -10.332 6.656 12.468 1.00 97.06 91 TRP A O 1
ATOM 696 N N . GLY A 1 92 ? -10.281 4.730 11.333 1.00 96.12 92 GLY A N 1
ATOM 697 C CA . GLY A 1 92 ? -10.003 3.877 12.481 1.00 96.12 92 GLY A CA 1
ATOM 698 C C . GLY A 1 92 ? -8.503 3.718 12.728 1.00 96.12 92 GLY A C 1
ATOM 699 O O . GLY A 1 92 ? -7.691 3.900 11.823 1.00 96.12 92 GLY A O 1
ATOM 700 N N . VAL A 1 93 ? -8.151 3.292 13.940 1.00 96.31 93 VAL A N 1
ATOM 701 C CA . VAL A 1 93 ? -6.799 2.843 14.298 1.00 96.31 93 VAL A CA 1
ATOM 702 C C . VAL A 1 93 ? -6.911 1.410 14.810 1.00 96.31 93 VAL A C 1
ATOM 704 O O . VAL A 1 93 ? -7.749 1.143 15.669 1.00 96.31 93 VAL A O 1
ATOM 707 N N . ALA A 1 94 ? -6.103 0.503 14.270 1.00 95.31 94 ALA A N 1
ATOM 708 C CA . ALA A 1 94 ? -5.994 -0.882 14.717 1.00 95.31 94 ALA A CA 1
ATOM 709 C C . ALA A 1 94 ? -4.642 -1.136 15.369 1.00 95.31 94 ALA A C 1
ATOM 711 O O . ALA A 1 94 ? -3.633 -0.542 14.977 1.00 95.31 94 ALA A O 1
ATOM 712 N N . LEU A 1 95 ? -4.620 -2.068 16.321 1.00 93.50 95 LEU A N 1
ATOM 713 C CA . LEU A 1 95 ? -3.382 -2.494 16.959 1.00 93.50 95 LEU A CA 1
ATOM 714 C C . LEU A 1 95 ? -2.424 -3.112 15.937 1.00 93.50 95 LEU A C 1
ATOM 716 O O . LEU A 1 95 ? -2.843 -3.798 15.001 1.00 93.50 95 LEU A O 1
ATOM 720 N N . ALA A 1 96 ? -1.131 -2.897 16.149 1.00 92.19 96 ALA A N 1
ATOM 721 C CA . ALA A 1 96 ? -0.058 -3.529 15.398 1.00 92.19 96 ALA A CA 1
ATOM 722 C C . ALA A 1 96 ? 0.807 -4.372 16.332 1.00 92.19 96 ALA A C 1
ATOM 724 O O . ALA A 1 96 ? 1.002 -4.025 17.497 1.00 92.19 96 ALA A O 1
ATOM 725 N N . GLU A 1 97 ? 1.378 -5.446 15.795 1.00 90.50 97 GLU A N 1
ATOM 726 C CA . GLU A 1 97 ? 2.321 -6.295 16.513 1.00 90.50 97 GLU A CA 1
ATOM 727 C C . GLU A 1 97 ? 3.610 -6.460 15.692 1.00 90.50 97 GLU A C 1
ATOM 729 O O . GLU A 1 97 ? 3.549 -6.618 14.470 1.00 90.50 97 GLU A O 1
ATOM 734 N N . PRO A 1 98 ? 4.798 -6.437 16.321 1.00 88.00 98 PRO A N 1
ATOM 735 C CA . PRO A 1 98 ? 6.042 -6.704 15.613 1.00 88.00 98 PRO A CA 1
ATOM 736 C C . PRO A 1 98 ? 6.027 -8.077 14.928 1.00 88.00 98 PRO A C 1
ATOM 738 O O . PRO A 1 98 ? 5.756 -9.099 15.554 1.00 88.00 98 PRO A O 1
ATOM 741 N N . GLY A 1 99 ? 6.360 -8.104 13.637 1.00 86.50 99 GLY A N 1
ATOM 742 C CA . GLY A 1 99 ? 6.561 -9.343 12.883 1.00 86.50 99 GLY A CA 1
ATOM 743 C C . GLY A 1 99 ? 5.296 -10.039 12.369 1.00 86.50 99 GLY A C 1
ATOM 744 O O . GLY A 1 99 ? 5.443 -11.075 11.724 1.00 86.50 99 GLY A O 1
ATOM 745 N N . LYS A 1 100 ? 4.089 -9.494 12.585 1.00 90.38 100 LYS A N 1
ATOM 746 C CA . LYS A 1 100 ? 2.841 -9.998 11.981 1.00 90.38 100 LYS A CA 1
ATOM 747 C C . LYS A 1 100 ? 1.812 -8.889 11.747 1.00 90.38 100 LYS A C 1
ATOM 749 O O . LYS A 1 100 ? 1.860 -7.836 12.375 1.00 90.38 100 LYS A O 1
ATOM 754 N N . PHE A 1 101 ? 0.844 -9.145 10.878 1.00 92.94 101 PHE A N 1
ATOM 755 C CA . PHE A 1 101 ? -0.375 -8.351 10.783 1.00 92.94 101 PHE A CA 1
ATOM 756 C C . PHE A 1 101 ? -1.400 -8.898 11.773 1.00 92.94 101 PHE A C 1
ATOM 758 O O . PHE A 1 101 ? -1.600 -10.109 11.868 1.00 92.94 101 PHE A O 1
ATOM 765 N N . THR A 1 102 ? -2.026 -8.008 12.535 1.00 93.88 102 THR A N 1
ATOM 766 C CA . THR A 1 102 ? -3.097 -8.387 13.457 1.00 93.88 102 THR A CA 1
ATOM 767 C C . THR A 1 102 ? -4.365 -8.713 12.672 1.00 93.88 102 THR A C 1
ATOM 769 O O . THR A 1 102 ? -4.641 -8.102 11.639 1.00 93.88 102 THR A O 1
ATOM 772 N N . ASP A 1 103 ? -5.179 -9.633 13.183 1.00 94.56 103 ASP A N 1
ATOM 773 C CA . ASP A 1 103 ? -6.484 -9.974 12.603 1.00 94.56 103 ASP A CA 1
ATOM 774 C C . ASP A 1 103 ? -7.370 -8.727 12.459 1.00 94.56 103 ASP A C 1
ATOM 776 O O . ASP A 1 103 ? -8.113 -8.578 11.491 1.00 94.56 103 ASP A O 1
ATOM 780 N N . GLU A 1 104 ? -7.225 -7.777 13.386 1.00 93.31 104 GLU A N 1
ATOM 781 C CA . GLU A 1 104 ? -7.882 -6.477 13.331 1.00 93.31 104 GLU A CA 1
ATOM 782 C C . GLU A 1 104 ? -7.497 -5.689 12.069 1.00 93.31 104 GLU A C 1
ATOM 784 O O . GLU A 1 104 ? -8.364 -5.245 11.306 1.00 93.31 104 GLU A O 1
ATOM 789 N N . ALA A 1 105 ? -6.192 -5.550 11.828 1.00 93.38 105 ALA A N 1
ATOM 790 C CA . ALA A 1 105 ? -5.655 -4.872 10.660 1.00 93.38 105 ALA A CA 1
ATOM 791 C C . ALA A 1 105 ? -5.947 -5.629 9.355 1.00 93.38 105 ALA A C 1
ATOM 793 O O . ALA A 1 105 ? -5.965 -5.011 8.294 1.00 93.38 105 ALA A O 1
ATOM 794 N N . LEU A 1 106 ? -6.212 -6.935 9.395 1.00 93.44 106 LEU A N 1
ATOM 795 C CA . LEU A 1 106 ? -6.577 -7.711 8.208 1.00 93.44 106 LEU A CA 1
ATOM 796 C C . LEU A 1 106 ? -8.085 -7.660 7.904 1.00 93.44 106 LEU A C 1
ATOM 798 O O . LEU A 1 106 ? -8.456 -7.441 6.752 1.00 93.44 106 LEU A O 1
ATOM 802 N N . GLY A 1 107 ? -8.956 -7.760 8.916 1.00 84.50 107 GLY A N 1
ATOM 803 C CA . GLY A 1 107 ? -10.377 -8.082 8.709 1.00 84.50 107 GLY A CA 1
ATOM 804 C C . GLY A 1 107 ? -11.424 -7.135 9.307 1.00 84.50 107 GLY A C 1
ATOM 805 O O . GLY A 1 107 ? -12.585 -7.213 8.919 1.00 84.50 107 GLY A O 1
ATOM 806 N N . LYS A 1 108 ? -11.078 -6.209 10.218 1.00 74.94 108 LYS A N 1
ATOM 807 C CA . LYS A 1 108 ? -12.101 -5.518 11.044 1.00 74.94 108 LYS A CA 1
ATOM 808 C C . LYS A 1 108 ? -13.094 -4.602 10.300 1.00 74.94 108 LYS A C 1
ATOM 810 O O . LYS A 1 108 ? -14.177 -4.375 10.833 1.00 74.94 108 LYS A O 1
ATOM 815 N N . ASN A 1 109 ? -12.793 -4.087 9.100 1.00 71.62 109 ASN A N 1
ATOM 816 C CA . ASN A 1 109 ? -13.620 -3.033 8.471 1.00 71.62 109 ASN A CA 1
ATOM 817 C C . ASN A 1 109 ? -14.434 -3.453 7.230 1.00 71.62 109 ASN A C 1
ATOM 819 O O . ASN A 1 109 ? -14.700 -2.615 6.371 1.00 71.62 109 ASN A O 1
ATOM 823 N N . GLY A 1 110 ? -14.897 -4.702 7.155 1.00 72.06 110 GLY A N 1
ATOM 824 C CA . GLY A 1 110 ? -15.853 -5.146 6.129 1.00 72.06 110 GLY A CA 1
ATOM 825 C C . GLY A 1 110 ? -15.223 -5.874 4.939 1.00 72.06 110 GLY A C 1
ATOM 826 O O . GLY A 1 110 ? -14.009 -6.067 4.885 1.00 72.06 110 GLY A O 1
ATOM 827 N N . GLU A 1 111 ? -16.076 -6.302 4.003 1.00 78.19 111 GLU A N 1
ATOM 828 C CA . GLU A 1 111 ? -15.731 -7.197 2.890 1.00 78.19 111 GLU A CA 1
ATOM 829 C C . GLU A 1 111 ? -16.413 -6.746 1.577 1.00 78.19 111 GLU A C 1
ATOM 831 O O . GLU A 1 111 ? -17.582 -6.350 1.628 1.00 78.19 111 GLU A O 1
ATOM 836 N N . PRO A 1 112 ? -15.758 -6.843 0.400 1.00 74.81 112 PRO A N 1
ATOM 837 C CA . PRO A 1 112 ? -14.326 -7.089 0.192 1.00 74.81 112 PRO A CA 1
ATOM 838 C C . PRO A 1 112 ? -13.471 -5.877 0.604 1.00 74.81 112 PRO A C 1
ATOM 840 O O . PRO A 1 112 ? -13.971 -4.756 0.717 1.00 74.81 112 PRO A O 1
ATOM 843 N N . ARG A 1 113 ? -12.169 -6.094 0.830 1.00 86.50 113 ARG A N 1
ATOM 844 C CA . ARG A 1 113 ? -11.257 -5.072 1.366 1.00 86.50 113 ARG A CA 1
ATOM 845 C C . ARG A 1 113 ? -10.027 -4.853 0.494 1.00 86.50 113 ARG A C 1
ATOM 847 O O . ARG A 1 113 ? -9.507 -5.793 -0.103 1.00 86.50 113 ARG A O 1
ATOM 854 N N . VAL A 1 114 ? -9.500 -3.628 0.495 1.00 96.56 114 VAL A N 1
ATOM 855 C CA . VAL A 1 114 ? -8.140 -3.345 0.015 1.00 96.56 114 VAL A CA 1
ATOM 856 C C . VAL A 1 114 ? -7.187 -3.228 1.202 1.00 96.56 114 VAL A C 1
ATOM 858 O O . VAL A 1 114 ? -7.327 -2.352 2.050 1.00 96.56 114 VAL A O 1
ATOM 861 N N . ILE A 1 115 ? -6.196 -4.107 1.276 1.00 96.19 115 ILE A N 1
ATOM 862 C CA . ILE A 1 115 ? -5.147 -4.087 2.296 1.00 96.19 115 ILE A CA 1
ATOM 863 C C . ILE A 1 115 ? -3.873 -3.568 1.640 1.00 96.19 115 ILE A C 1
ATOM 865 O O . ILE A 1 115 ? -3.398 -4.149 0.674 1.00 96.19 115 ILE A O 1
ATOM 869 N N . ILE A 1 116 ? -3.307 -2.487 2.161 1.00 95.62 116 ILE A N 1
ATOM 870 C CA . ILE A 1 116 ? -2.056 -1.890 1.698 1.00 95.62 116 ILE A CA 1
ATOM 871 C C . ILE A 1 116 ? -1.049 -2.009 2.838 1.00 95.62 116 ILE A C 1
ATOM 873 O O . ILE A 1 116 ? -1.153 -1.307 3.843 1.00 95.62 116 ILE A O 1
ATOM 877 N N . ALA A 1 117 ? -0.082 -2.911 2.692 1.00 94.19 117 ALA A N 1
ATOM 878 C CA . ALA A 1 117 ? 0.941 -3.164 3.697 1.00 94.19 117 ALA A CA 1
ATOM 879 C C . ALA A 1 117 ? 2.300 -2.618 3.244 1.00 94.19 117 ALA A C 1
ATOM 881 O O . ALA A 1 117 ? 2.827 -3.007 2.206 1.00 94.19 117 ALA A O 1
ATOM 882 N N . MET A 1 118 ? 2.877 -1.721 4.039 1.00 91.69 118 MET A N 1
ATOM 883 C CA . MET A 1 118 ? 4.136 -1.011 3.764 1.00 91.69 118 MET A CA 1
ATOM 884 C C . MET A 1 118 ? 5.148 -1.154 4.909 1.00 91.69 118 MET A C 1
ATOM 886 O O . MET A 1 118 ? 6.123 -0.411 4.976 1.00 91.69 118 MET A O 1
ATOM 890 N N . THR A 1 119 ? 4.904 -2.089 5.827 1.00 82.94 119 THR A N 1
ATOM 891 C CA . THR A 1 119 ? 5.803 -2.399 6.944 1.00 82.94 119 THR A CA 1
ATOM 892 C C . THR A 1 119 ? 6.747 -3.554 6.601 1.00 82.94 119 THR A C 1
ATOM 894 O O . THR A 1 119 ? 6.544 -4.267 5.620 1.00 82.94 119 THR A O 1
ATOM 897 N N . PHE A 1 120 ? 7.795 -3.722 7.404 1.00 70.38 120 PHE A N 1
ATOM 898 C CA . PHE A 1 120 ? 8.918 -4.613 7.131 1.00 70.38 120 PHE A CA 1
ATOM 899 C C . PHE A 1 120 ? 8.710 -6.048 7.610 1.00 70.38 120 PHE A C 1
ATOM 901 O O . PHE A 1 120 ? 8.194 -6.292 8.703 1.00 70.38 120 PHE A O 1
ATOM 908 N N . GLY A 1 121 ? 9.271 -6.985 6.842 1.00 62.28 121 GLY A N 1
ATOM 909 C CA . GLY A 1 121 ? 9.510 -8.360 7.270 1.00 62.28 121 GLY A CA 1
ATOM 910 C C . GLY A 1 121 ? 8.391 -9.317 6.879 1.00 62.28 121 GLY A C 1
ATOM 911 O O . GLY A 1 121 ? 7.347 -8.896 6.393 1.00 62.28 121 GLY A O 1
ATOM 912 N N . LYS A 1 122 ? 8.636 -10.615 7.112 1.00 70.44 122 LYS A N 1
ATOM 913 C CA . LYS A 1 122 ? 7.810 -11.788 6.747 1.00 70.44 122 LYS A CA 1
ATOM 914 C C . LYS A 1 122 ? 6.447 -11.823 7.459 1.00 70.44 122 LYS A C 1
ATOM 916 O O . LYS A 1 122 ? 6.034 -12.862 7.963 1.00 70.44 122 LYS A O 1
ATOM 921 N N . ALA A 1 123 ? 5.761 -10.693 7.547 1.00 82.00 123 ALA A N 1
ATOM 922 C CA . ALA A 1 123 ? 4.600 -10.485 8.384 1.00 82.00 123 ALA A CA 1
ATOM 923 C C . ALA A 1 123 ? 3.463 -11.431 8.002 1.00 82.00 123 ALA A C 1
ATOM 925 O O . ALA A 1 123 ? 2.865 -12.020 8.899 1.00 82.00 123 ALA A O 1
ATOM 926 N N . LEU A 1 124 ? 3.227 -11.685 6.706 1.00 86.31 124 LEU A N 1
ATOM 927 C CA . LEU A 1 124 ? 2.189 -12.632 6.279 1.00 86.31 124 LEU A CA 1
ATOM 928 C C . LEU A 1 124 ? 2.415 -14.051 6.804 1.00 86.31 124 LEU A C 1
ATOM 930 O O . LEU A 1 124 ? 1.449 -14.699 7.185 1.00 86.31 124 LEU A O 1
ATOM 934 N N . LYS A 1 125 ? 3.670 -14.513 6.893 1.00 87.94 125 LYS A N 1
ATOM 935 C CA . LYS A 1 125 ? 4.004 -15.852 7.413 1.00 87.94 125 LYS A CA 1
ATOM 936 C C . LYS A 1 125 ? 3.503 -16.066 8.840 1.00 87.94 125 LYS A C 1
ATOM 938 O O . LYS A 1 125 ? 3.187 -17.185 9.228 1.00 87.94 125 LYS A O 1
ATOM 943 N N . HIS A 1 126 ? 3.485 -15.001 9.632 1.00 90.31 126 HIS A N 1
ATOM 944 C CA . HIS A 1 126 ? 3.110 -15.036 11.042 1.00 90.31 126 HIS A CA 1
ATOM 945 C C . HIS A 1 126 ? 1.717 -14.447 11.294 1.00 90.31 126 HIS A C 1
ATOM 947 O O . HIS A 1 126 ? 1.330 -14.265 12.447 1.00 90.31 126 HIS A O 1
ATOM 953 N N . SER A 1 127 ? 0.980 -14.129 10.228 1.00 92.31 127 SER A N 1
ATOM 954 C CA . SER A 1 127 ? -0.368 -13.571 10.298 1.00 92.31 127 SER A CA 1
ATOM 955 C C . SER A 1 127 ? -1.419 -14.657 10.125 1.00 92.31 127 SER A C 1
ATOM 957 O O . SER A 1 127 ? -1.195 -15.655 9.441 1.00 92.31 127 SER A O 1
ATOM 959 N N . ASN A 1 128 ? -2.600 -14.429 10.690 1.00 94.50 128 ASN A N 1
ATOM 960 C CA . ASN A 1 128 ? -3.763 -15.253 10.409 1.00 94.50 128 ASN A CA 1
ATOM 961 C C . ASN A 1 128 ? -4.310 -14.918 9.012 1.00 94.50 128 ASN A C 1
ATOM 963 O O . ASN A 1 128 ? -5.005 -13.917 8.837 1.00 94.50 128 ASN A O 1
ATOM 967 N N . LEU A 1 129 ? -3.997 -15.736 8.003 1.00 93.75 129 LEU A N 1
ATOM 968 C CA . LEU A 1 129 ? -4.492 -15.499 6.643 1.00 93.75 129 LEU A CA 1
ATOM 969 C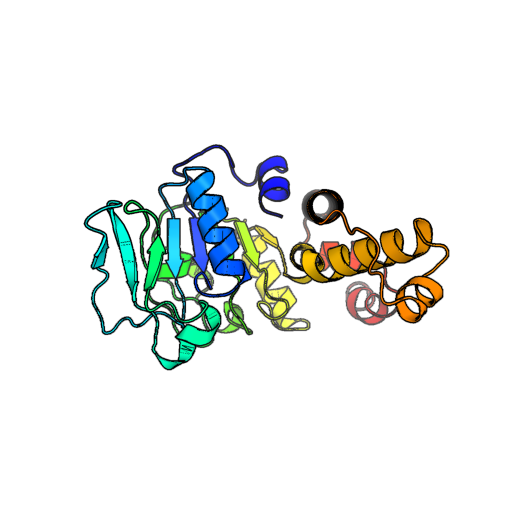 C . LEU A 1 129 ? -6.022 -15.569 6.577 1.00 93.75 129 LEU A C 1
ATOM 971 O O . LEU A 1 129 ? -6.616 -14.845 5.779 1.00 93.75 129 LEU A O 1
ATOM 975 N N . ASP A 1 130 ? -6.672 -16.367 7.430 1.00 94.25 130 ASP A N 1
ATOM 976 C CA . ASP A 1 130 ? -8.135 -16.511 7.464 1.00 94.25 130 ASP A CA 1
ATOM 977 C C . ASP A 1 130 ? -8.846 -15.221 7.886 1.00 94.25 130 ASP A C 1
ATOM 979 O O . ASP A 1 130 ? -10.004 -15.017 7.529 1.00 94.25 130 ASP A O 1
ATOM 983 N N . ALA A 1 131 ? -8.141 -14.307 8.561 1.00 94.44 131 ALA A N 1
ATOM 984 C CA . ALA A 1 131 ? -8.663 -12.986 8.899 1.00 94.44 131 ALA A CA 1
ATOM 985 C C . ALA A 1 131 ? -8.809 -12.055 7.681 1.00 94.44 131 ALA A C 1
ATOM 987 O O . ALA A 1 131 ? -9.462 -11.019 7.786 1.00 94.44 131 ALA A O 1
ATOM 988 N N . ILE A 1 132 ? -8.200 -12.383 6.533 1.00 95.44 132 ILE A N 1
ATOM 989 C CA . ILE A 1 132 ? -8.362 -11.613 5.295 1.00 95.44 132 ILE A CA 1
ATOM 990 C C . ILE A 1 132 ? -9.701 -11.997 4.652 1.00 95.44 132 ILE A C 1
ATOM 992 O O . ILE A 1 132 ? -9.882 -13.176 4.337 1.00 95.44 132 ILE A O 1
ATOM 996 N N . PRO A 1 133 ? -10.615 -11.046 4.397 1.00 93.81 133 PRO A N 1
ATOM 997 C CA . PRO A 1 133 ? -11.889 -11.339 3.749 1.00 93.81 133 PRO A CA 1
ATOM 998 C C . PRO A 1 133 ? -11.746 -11.930 2.346 1.00 93.81 133 PRO A C 1
ATOM 1000 O O . PRO A 1 133 ? -10.814 -11.589 1.610 1.00 93.81 133 PRO A O 1
ATOM 1003 N N . TYR A 1 134 ? -12.717 -12.745 1.934 1.00 93.06 134 TYR A N 1
ATOM 1004 C CA . TYR A 1 134 ? -12.810 -13.238 0.556 1.00 93.06 134 TYR A CA 1
ATOM 1005 C C . TYR A 1 134 ? -12.888 -12.080 -0.449 1.00 93.06 134 TYR A C 1
ATOM 1007 O O . TYR A 1 134 ? -13.407 -11.006 -0.142 1.00 93.06 134 TYR A O 1
ATOM 1015 N N . ASN A 1 135 ? -12.380 -12.304 -1.665 1.00 93.06 135 ASN A N 1
ATOM 1016 C CA . ASN A 1 135 ? -12.348 -11.305 -2.745 1.00 93.06 135 ASN A CA 1
ATOM 1017 C C . ASN A 1 135 ? -11.597 -10.003 -2.393 1.00 93.06 135 ASN A C 1
ATOM 1019 O O . ASN A 1 135 ? -11.795 -8.974 -3.039 1.00 93.06 135 ASN A O 1
ATOM 1023 N N . SER A 1 136 ? -10.740 -10.022 -1.368 1.00 96.62 136 SER A N 1
ATOM 1024 C CA . SER A 1 136 ? -9.902 -8.872 -1.021 1.00 96.62 136 SER A CA 1
ATOM 1025 C C . SER A 1 136 ? -8.771 -8.662 -2.026 1.00 96.62 136 SER A C 1
ATOM 1027 O O . SER A 1 136 ? -8.324 -9.588 -2.704 1.00 96.62 136 SER A O 1
ATOM 1029 N N . THR A 1 137 ? -8.250 -7.438 -2.064 1.00 97.12 137 THR A N 1
ATOM 1030 C CA . THR A 1 137 ? -6.993 -7.108 -2.742 1.00 97.12 137 THR A CA 1
ATOM 1031 C C . THR A 1 137 ? -5.928 -6.751 -1.714 1.00 97.12 137 THR A C 1
ATOM 1033 O O . THR A 1 137 ? -6.136 -5.870 -0.887 1.00 97.12 137 THR A O 1
ATOM 1036 N N . VAL A 1 138 ? -4.768 -7.399 -1.771 1.00 95.88 138 VAL A N 1
ATOM 1037 C CA . VAL A 1 138 ? -3.652 -7.210 -0.840 1.00 95.88 138 VAL A CA 1
ATOM 1038 C C . VAL A 1 138 ? -2.445 -6.662 -1.599 1.00 95.88 138 VAL A C 1
ATOM 1040 O O . VAL A 1 138 ? -1.811 -7.364 -2.376 1.00 95.88 138 VAL A O 1
ATOM 1043 N N . LEU A 1 139 ? -2.109 -5.396 -1.383 1.00 95.69 139 LEU A N 1
ATOM 1044 C CA . LEU A 1 139 ? -0.953 -4.718 -1.962 1.00 95.69 139 LEU A CA 1
ATOM 1045 C C . LEU A 1 139 ? 0.189 -4.725 -0.943 1.00 95.69 139 LEU A C 1
ATOM 1047 O O . LEU A 1 139 ? 0.146 -4.023 0.067 1.00 95.69 139 LEU A O 1
ATOM 1051 N N . LEU A 1 140 ? 1.207 -5.537 -1.201 1.00 93.44 140 LEU A N 1
ATOM 1052 C CA . LEU A 1 140 ? 2.323 -5.781 -0.295 1.00 93.44 140 LEU A CA 1
ATOM 1053 C C . LEU A 1 140 ? 3.526 -4.975 -0.764 1.00 93.44 140 LEU A C 1
ATOM 1055 O O . LEU A 1 140 ? 4.313 -5.467 -1.554 1.00 93.44 140 LEU A O 1
ATOM 1059 N N . SER A 1 141 ? 3.667 -3.723 -0.342 1.00 88.62 141 SER A N 1
ATOM 1060 C CA . SER A 1 141 ? 4.725 -2.838 -0.850 1.00 88.62 141 SER A CA 1
ATOM 1061 C C . SER A 1 141 ? 6.122 -3.283 -0.426 1.00 88.62 141 SER A C 1
ATOM 1063 O O . SER A 1 141 ? 7.096 -3.049 -1.135 1.00 88.62 141 SER A O 1
ATOM 1065 N N . GLU A 1 142 ? 6.258 -3.966 0.701 1.00 83.75 142 GLU A N 1
ATOM 1066 C CA . GLU A 1 142 ? 7.573 -4.395 1.157 1.00 83.75 142 GLU A CA 1
ATOM 1067 C C . GLU A 1 142 ? 8.039 -5.687 0.460 1.00 83.75 142 GLU A C 1
ATOM 1069 O O . GLU A 1 142 ? 7.270 -6.626 0.245 1.00 83.75 142 GLU A O 1
ATOM 1074 N N . ASN A 1 143 ? 9.320 -5.726 0.083 1.00 74.50 143 ASN A N 1
ATOM 1075 C CA . ASN A 1 143 ? 9.904 -6.802 -0.721 1.00 74.50 143 ASN A CA 1
ATOM 1076 C C . ASN A 1 143 ? 9.952 -8.152 0.016 1.00 74.50 143 ASN A C 1
ATOM 1078 O O . ASN A 1 143 ? 10.030 -9.193 -0.636 1.00 74.50 143 ASN A O 1
ATOM 1082 N N . TRP A 1 144 ? 9.909 -8.143 1.348 1.00 79.88 144 TRP A N 1
ATOM 1083 C CA . TRP A 1 144 ? 9.978 -9.316 2.218 1.00 79.88 144 TRP A CA 1
ATOM 1084 C C . TRP A 1 144 ? 8.665 -9.599 2.950 1.00 79.88 144 TRP A C 1
ATOM 1086 O O . TRP A 1 144 ? 8.644 -10.443 3.849 1.00 79.88 144 TRP A O 1
ATOM 1096 N N . ALA A 1 145 ? 7.563 -8.961 2.542 1.00 83.94 145 ALA A N 1
ATOM 1097 C CA . ALA A 1 145 ? 6.234 -9.254 3.071 1.00 83.94 145 ALA A CA 1
ATOM 1098 C C . ALA A 1 145 ? 5.831 -10.726 2.851 1.00 83.94 145 ALA A C 1
ATOM 1100 O O . ALA A 1 145 ? 5.076 -11.289 3.645 1.00 83.94 145 ALA A O 1
ATOM 1101 N N . ILE A 1 146 ? 6.375 -11.352 1.802 1.00 86.62 146 ILE A N 1
ATOM 1102 C CA . ILE A 1 146 ? 6.228 -12.772 1.476 1.00 86.62 146 ILE A CA 1
ATOM 1103 C C . ILE A 1 146 ? 7.583 -13.475 1.705 1.00 86.62 146 ILE A C 1
ATOM 1105 O O . ILE A 1 146 ? 8.619 -12.948 1.286 1.00 86.62 146 ILE A O 1
ATOM 1109 N N . PRO A 1 147 ? 7.620 -14.659 2.347 1.00 86.94 147 PRO A N 1
ATOM 1110 C CA . PRO A 1 147 ? 8.825 -15.485 2.426 1.00 86.94 147 PRO A CA 1
ATOM 1111 C C . PRO A 1 147 ? 9.393 -15.853 1.043 1.00 86.94 147 PRO A C 1
ATOM 1113 O O . PRO A 1 147 ? 8.640 -15.980 0.081 1.00 86.94 147 PRO A O 1
ATOM 1116 N N . PRO A 1 148 ? 10.712 -16.068 0.913 1.00 85.56 148 PRO A N 1
ATOM 1117 C CA . PRO A 1 148 ? 11.292 -16.544 -0.339 1.00 85.56 148 PRO A CA 1
ATOM 1118 C C . PRO A 1 148 ? 10.977 -18.029 -0.588 1.00 85.56 148 PRO A C 1
ATOM 1120 O O . PRO A 1 148 ? 10.811 -18.802 0.355 1.00 85.56 148 PRO A O 1
ATOM 1123 N N . GLY A 1 149 ? 11.008 -18.441 -1.858 1.00 86.81 149 GLY A N 1
ATOM 1124 C CA . GLY A 1 149 ? 10.900 -19.847 -2.264 1.00 86.81 149 GLY A CA 1
ATOM 1125 C C . GLY A 1 149 ? 9.478 -20.410 -2.204 1.00 86.81 149 GLY A C 1
ATOM 1126 O O . GLY A 1 149 ? 8.504 -19.666 -2.337 1.00 86.81 149 GLY A O 1
ATOM 1127 N N . ASP A 1 150 ? 9.378 -21.728 -2.019 1.00 89.06 150 ASP A N 1
ATOM 1128 C CA . ASP A 1 150 ? 8.112 -22.475 -2.074 1.00 89.06 150 ASP A CA 1
ATOM 1129 C C . ASP A 1 150 ? 7.113 -22.011 -1.013 1.00 89.06 150 ASP A C 1
ATOM 1131 O O . ASP A 1 150 ? 5.934 -21.864 -1.308 1.00 89.06 150 ASP A O 1
ATOM 1135 N N . GLU A 1 151 ? 7.594 -21.660 0.181 1.00 90.44 151 GLU A N 1
ATOM 1136 C CA . GLU A 1 151 ? 6.752 -21.141 1.265 1.00 90.44 151 GLU A CA 1
ATOM 1137 C C . GLU A 1 151 ? 5.984 -19.874 0.841 1.00 90.44 151 GLU A C 1
ATOM 1139 O O . GLU A 1 151 ? 4.793 -19.726 1.114 1.00 90.44 151 GLU A O 1
ATOM 1144 N N . GLY A 1 152 ? 6.648 -18.953 0.136 1.00 90.31 152 GLY A N 1
ATOM 1145 C CA . GLY A 1 152 ? 5.993 -17.755 -0.386 1.00 90.31 152 GLY A CA 1
ATOM 1146 C C . GLY A 1 152 ? 4.961 -18.067 -1.464 1.00 90.31 152 GLY A C 1
ATOM 1147 O O . GLY A 1 152 ? 3.888 -17.463 -1.496 1.00 90.31 152 GLY A O 1
ATOM 1148 N N . LEU A 1 153 ? 5.269 -19.034 -2.330 1.00 91.81 153 LEU A N 1
ATOM 1149 C CA . LEU A 1 153 ? 4.360 -19.491 -3.375 1.00 91.81 153 LEU A CA 1
ATOM 1150 C C . LEU A 1 153 ? 3.110 -20.159 -2.788 1.00 91.81 153 LEU A C 1
ATOM 1152 O O . LEU A 1 153 ? 2.008 -19.905 -3.268 1.00 91.81 153 LEU A O 1
ATOM 1156 N N . GLU A 1 154 ? 3.271 -20.990 -1.761 1.00 94.56 154 GLU A N 1
ATOM 1157 C CA . GLU A 1 154 ? 2.170 -21.649 -1.054 1.00 94.56 154 GLU A CA 1
ATOM 1158 C C . GLU A 1 154 ? 1.223 -20.629 -0.420 1.00 94.56 154 GLU A C 1
ATOM 1160 O O . GLU A 1 154 ? 0.012 -20.729 -0.612 1.00 94.56 154 GLU A O 1
ATOM 1165 N N . ILE A 1 155 ? 1.757 -19.591 0.237 1.00 94.31 155 ILE A N 1
ATOM 1166 C CA . ILE A 1 155 ? 0.948 -18.491 0.787 1.00 94.31 155 ILE A CA 1
ATOM 1167 C C . ILE A 1 155 ? 0.157 -17.788 -0.324 1.00 94.31 155 ILE A C 1
ATOM 1169 O O . ILE A 1 155 ? -1.046 -17.569 -0.189 1.00 94.31 155 ILE A O 1
ATOM 1173 N N . MET A 1 156 ? 0.805 -17.451 -1.442 1.00 95.12 156 MET A N 1
ATOM 1174 C CA . MET A 1 156 ? 0.148 -16.746 -2.549 1.00 95.12 156 MET A CA 1
ATOM 1175 C C . MET A 1 156 ? -0.932 -17.597 -3.227 1.00 95.12 156 MET A C 1
ATOM 1177 O O . MET A 1 156 ? -1.971 -17.063 -3.617 1.00 95.12 156 MET A O 1
ATOM 1181 N N . LYS A 1 157 ? -0.721 -18.915 -3.335 1.00 96.38 157 LYS A N 1
ATOM 1182 C CA . LYS A 1 157 ? -1.736 -19.857 -3.828 1.00 96.38 157 LYS A CA 1
ATOM 1183 C C . LYS A 1 157 ? -2.907 -19.972 -2.861 1.00 96.38 157 LYS A C 1
ATOM 1185 O O . LYS A 1 157 ? -4.040 -19.835 -3.298 1.00 96.38 157 LYS A O 1
ATOM 1190 N N . ALA A 1 158 ? -2.644 -20.102 -1.561 1.00 96.12 158 ALA A N 1
ATOM 1191 C CA . ALA A 1 158 ? -3.694 -20.155 -0.547 1.00 96.12 158 ALA A CA 1
ATOM 1192 C C . ALA A 1 158 ? -4.574 -18.889 -0.544 1.00 96.12 158 ALA A C 1
ATOM 1194 O O . ALA A 1 158 ? -5.788 -18.976 -0.363 1.00 96.12 158 ALA A O 1
ATOM 1195 N N . LEU A 1 159 ? -3.987 -17.711 -0.788 1.00 96.44 159 LEU A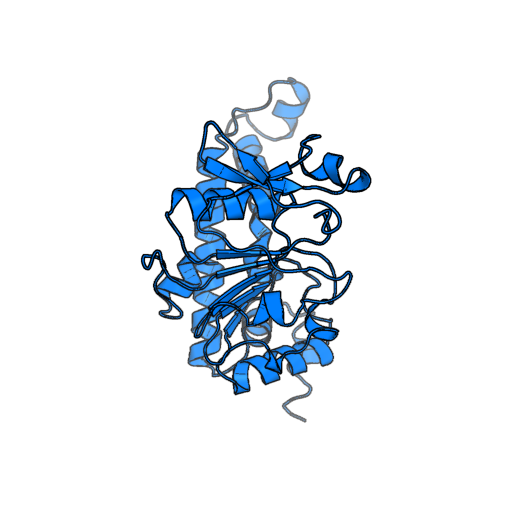 N 1
ATOM 1196 C CA . LEU A 1 159 ? -4.746 -16.470 -0.984 1.00 96.44 159 LEU A CA 1
ATOM 1197 C C . LEU A 1 159 ? -5.572 -16.514 -2.281 1.00 96.44 159 LEU A C 1
ATOM 1199 O O . LEU A 1 159 ? -6.778 -16.259 -2.242 1.00 96.44 159 LEU A O 1
ATOM 1203 N N . LYS A 1 160 ? -4.962 -16.901 -3.411 1.00 97.12 160 LYS A N 1
ATOM 1204 C CA . LYS A 1 160 ? -5.654 -17.030 -4.705 1.00 97.12 160 LYS A CA 1
ATOM 1205 C C . LYS A 1 160 ? -6.839 -17.997 -4.641 1.00 97.12 160 LYS A C 1
ATOM 1207 O O . LYS A 1 160 ? -7.904 -17.666 -5.155 1.00 97.12 160 LYS A O 1
ATOM 1212 N N . ASP A 1 161 ? -6.683 -19.148 -3.991 1.00 96.31 161 ASP A N 1
ATOM 1213 C CA . ASP A 1 161 ? -7.728 -20.174 -3.856 1.00 96.31 161 ASP A CA 1
ATOM 1214 C C . ASP A 1 161 ? -8.959 -19.653 -3.091 1.00 96.31 161 ASP A C 1
ATOM 1216 O O . ASP A 1 161 ? -10.069 -20.158 -3.254 1.00 96.31 161 ASP A O 1
ATOM 1220 N N . ARG A 1 162 ? -8.785 -18.587 -2.300 1.00 95.19 162 ARG A N 1
ATOM 1221 C CA . ARG A 1 162 ? -9.851 -17.860 -1.594 1.00 95.19 162 ARG A CA 1
ATOM 1222 C C . ARG A 1 162 ? -10.355 -16.631 -2.363 1.00 95.19 162 ARG A C 1
ATOM 1224 O O . ARG A 1 162 ? -11.062 -15.793 -1.805 1.00 95.19 162 ARG A O 1
ATOM 1231 N N . GLY A 1 163 ? -9.973 -16.483 -3.630 1.00 95.38 163 GLY A N 1
ATOM 1232 C CA . GLY A 1 163 ? -10.300 -15.323 -4.460 1.00 95.38 163 GLY A CA 1
ATOM 1233 C C . GLY A 1 163 ? -9.588 -14.035 -4.034 1.00 95.38 163 GLY A C 1
ATOM 1234 O O . GLY A 1 163 ? -9.969 -12.958 -4.483 1.00 95.38 163 GLY A O 1
ATOM 1235 N N . ILE A 1 164 ? -8.578 -14.111 -3.162 1.00 96.38 164 ILE A N 1
ATOM 1236 C CA . ILE A 1 164 ? -7.822 -12.942 -2.711 1.00 96.38 164 ILE A CA 1
ATOM 1237 C C . ILE A 1 164 ? -6.710 -12.663 -3.722 1.00 96.38 164 ILE A C 1
ATOM 1239 O O . ILE A 1 164 ? -5.822 -13.489 -3.943 1.00 96.38 164 ILE A O 1
ATOM 1243 N N . MET A 1 165 ? -6.727 -11.467 -4.307 1.00 96.81 165 MET A N 1
ATOM 1244 C CA . MET A 1 165 ? -5.656 -11.002 -5.181 1.00 96.81 165 MET A CA 1
ATOM 1245 C C . MET A 1 165 ? -4.557 -10.361 -4.338 1.00 96.81 165 MET A C 1
ATOM 1247 O O . MET A 1 165 ? -4.768 -9.300 -3.760 1.00 96.81 165 MET A O 1
ATOM 1251 N N . ALA A 1 166 ? -3.371 -10.956 -4.287 1.00 95.44 166 ALA A N 1
ATOM 1252 C CA . ALA A 1 166 ? -2.213 -10.356 -3.630 1.00 95.44 166 ALA A CA 1
ATOM 1253 C C . ALA A 1 166 ? -1.205 -9.870 -4.676 1.00 95.44 166 ALA A C 1
ATOM 1255 O O . ALA A 1 166 ? -0.948 -10.587 -5.627 1.00 95.44 166 ALA A O 1
ATOM 1256 N N . LEU A 1 167 ? -0.627 -8.678 -4.510 1.00 94.50 167 LEU A N 1
ATOM 1257 C CA . LEU A 1 167 ? 0.393 -8.109 -5.393 1.00 94.50 167 LEU A CA 1
ATOM 1258 C C . LEU A 1 167 ? 1.647 -7.764 -4.581 1.00 94.50 167 LEU A C 1
ATOM 1260 O O . LEU A 1 167 ? 1.596 -6.977 -3.639 1.00 94.50 167 LEU A O 1
ATOM 1264 N N . GLN A 1 168 ? 2.769 -8.367 -4.960 1.00 90.00 168 GLN A N 1
ATOM 1265 C CA . GLN A 1 168 ? 4.048 -8.328 -4.253 1.00 90.00 168 GLN A CA 1
ATOM 1266 C C . GLN A 1 168 ? 4.857 -7.041 -4.478 1.00 90.00 168 GLN A C 1
ATOM 1268 O O . GLN A 1 168 ? 4.764 -6.397 -5.528 1.00 90.00 168 GLN A O 1
ATOM 1273 N N . GLY A 1 169 ? 5.735 -6.735 -3.520 1.00 86.56 169 GLY A N 1
ATOM 1274 C CA . GLY A 1 169 ? 6.500 -5.486 -3.436 1.00 86.56 169 GLY A CA 1
ATOM 1275 C C . GLY A 1 169 ? 7.353 -5.217 -4.659 1.00 86.56 169 GLY A C 1
ATOM 1276 O O . GLY A 1 169 ? 7.367 -4.102 -5.172 1.00 86.56 169 GLY A O 1
ATOM 1277 N N . GLN A 1 170 ? 7.962 -6.265 -5.210 1.00 84.31 170 GLN A N 1
ATOM 1278 C CA . GLN A 1 170 ? 8.831 -6.194 -6.382 1.00 84.31 170 GLN A CA 1
ATOM 1279 C C . GLN A 1 170 ? 8.123 -5.600 -7.608 1.00 84.31 170 GLN A C 1
ATOM 1281 O O . GLN A 1 170 ? 8.770 -4.968 -8.441 1.00 84.31 170 GLN A O 1
ATOM 1286 N N . ALA A 1 171 ? 6.801 -5.770 -7.712 1.00 81.00 171 ALA A N 1
ATOM 1287 C CA . ALA A 1 171 ? 5.999 -5.201 -8.789 1.00 81.00 171 ALA A CA 1
ATOM 1288 C C . ALA A 1 171 ? 5.592 -3.739 -8.532 1.00 81.00 171 ALA A C 1
ATOM 1290 O O . ALA A 1 171 ? 5.267 -3.018 -9.475 1.00 81.00 171 ALA A O 1
ATOM 1291 N N . ILE A 1 172 ? 5.587 -3.287 -7.273 1.00 82.69 172 ILE A N 1
ATOM 1292 C CA . ILE A 1 172 ? 4.936 -2.029 -6.875 1.00 82.69 172 ILE A CA 1
ATOM 1293 C C . ILE A 1 172 ? 5.870 -0.983 -6.262 1.00 82.69 172 ILE A C 1
ATOM 1295 O O . ILE A 1 172 ? 5.552 0.203 -6.324 1.00 82.69 172 ILE A O 1
ATOM 1299 N N . THR A 1 173 ? 7.049 -1.367 -5.766 1.00 85.00 173 THR A N 1
ATOM 1300 C CA . THR A 1 173 ? 8.048 -0.445 -5.197 1.00 85.00 173 THR A CA 1
ATOM 1301 C C . THR A 1 173 ? 9.287 -0.117 -6.036 1.00 85.00 173 THR A C 1
ATOM 1303 O O . THR A 1 173 ? 10.179 0.550 -5.498 1.00 85.00 173 THR A O 1
ATOM 1306 N N . PRO A 1 174 ? 9.382 -0.391 -7.359 1.00 84.56 174 PRO A N 1
ATOM 1307 C CA . PRO A 1 174 ? 10.512 0.123 -8.129 1.00 84.56 174 PRO A CA 1
ATOM 1308 C C . PRO A 1 174 ? 10.454 1.653 -8.313 1.00 84.56 174 PRO A C 1
ATOM 1310 O O . PRO A 1 174 ? 11.312 2.202 -8.994 1.00 84.56 174 PRO A O 1
ATOM 1313 N N . GLY A 1 175 ? 9.494 2.363 -7.700 1.00 84.94 175 GLY A N 1
ATOM 1314 C CA . GLY A 1 175 ? 9.317 3.809 -7.824 1.00 84.94 175 GLY A CA 1
ATOM 1315 C C . GLY A 1 175 ? 10.564 4.631 -7.481 1.00 84.94 175 GLY A C 1
ATOM 1316 O O . GLY A 1 175 ? 10.969 5.491 -8.261 1.00 84.94 175 GLY A O 1
ATOM 1317 N N . GLY A 1 176 ? 11.230 4.331 -6.362 1.00 85.88 176 GLY A N 1
ATOM 1318 C CA . GLY A 1 176 ? 12.456 5.038 -5.968 1.00 85.88 176 GLY A CA 1
ATOM 1319 C C . GLY A 1 176 ? 13.605 4.821 -6.960 1.00 85.88 176 GLY A C 1
ATOM 1320 O O . GLY A 1 176 ? 14.219 5.777 -7.437 1.00 85.88 176 GLY A O 1
ATOM 1321 N N . ALA A 1 177 ? 13.845 3.562 -7.338 1.00 87.81 177 ALA A N 1
ATOM 1322 C CA . ALA A 1 177 ? 14.875 3.203 -8.312 1.00 87.81 177 ALA A CA 1
ATOM 1323 C C . ALA A 1 177 ? 14.562 3.746 -9.719 1.00 87.81 177 ALA A C 1
ATOM 1325 O O . ALA A 1 177 ? 15.457 4.215 -10.419 1.00 87.81 177 ALA A O 1
ATOM 1326 N N . GLY A 1 178 ? 13.293 3.719 -10.127 1.00 89.69 178 GLY A N 1
ATOM 1327 C CA . GLY A 1 178 ? 12.813 4.277 -11.386 1.00 89.69 178 GLY A CA 1
ATOM 1328 C C . GLY A 1 178 ? 13.040 5.782 -11.448 1.00 89.69 178 GLY A C 1
ATOM 1329 O O . GLY A 1 178 ? 13.600 6.274 -12.424 1.00 89.69 178 GLY A O 1
ATOM 1330 N N . ASN A 1 179 ? 12.706 6.504 -10.376 1.00 89.12 179 ASN A N 1
ATOM 1331 C CA . ASN A 1 179 ? 12.911 7.948 -10.300 1.00 89.12 179 ASN A CA 1
ATOM 1332 C C . ASN A 1 179 ? 14.398 8.312 -10.387 1.00 89.12 179 ASN A C 1
ATOM 1334 O O . ASN A 1 179 ? 14.759 9.227 -11.119 1.00 89.12 179 ASN A O 1
ATOM 1338 N N . SER A 1 180 ? 15.267 7.546 -9.722 1.00 88.38 180 SER A N 1
ATOM 1339 C CA . SER A 1 180 ? 16.721 7.718 -9.826 1.00 88.38 180 SER A CA 1
ATOM 1340 C C . SER A 1 180 ? 17.246 7.468 -11.249 1.00 88.38 180 SER A C 1
ATOM 1342 O O . SER A 1 180 ? 18.074 8.230 -11.744 1.00 88.38 180 SER A O 1
ATOM 1344 N N . LYS A 1 181 ? 16.732 6.454 -11.963 1.00 88.75 181 LYS A N 1
ATOM 1345 C CA . LYS A 1 181 ? 17.093 6.213 -13.374 1.00 88.75 181 LYS A CA 1
ATOM 1346 C C . LYS A 1 181 ? 16.663 7.359 -14.288 1.00 88.75 181 LYS A C 1
ATOM 1348 O O . LYS A 1 181 ? 17.436 7.759 -15.157 1.00 88.75 181 LYS A O 1
ATOM 1353 N N . VAL A 1 182 ? 15.452 7.882 -14.099 1.00 88.00 182 VAL A N 1
ATOM 1354 C CA . VAL A 1 182 ? 14.959 9.034 -14.866 1.00 88.00 182 VAL A CA 1
ATOM 1355 C C . VAL A 1 182 ? 15.822 10.262 -14.581 1.00 88.00 182 VAL A C 1
ATOM 1357 O O . VAL A 1 182 ? 16.258 10.929 -15.513 1.00 88.00 182 VAL A O 1
ATOM 1360 N N . GLU A 1 183 ? 16.154 10.515 -13.316 1.00 85.94 183 GLU A N 1
ATOM 1361 C CA . GLU A 1 183 ? 17.061 11.595 -12.927 1.00 85.94 183 GLU A CA 1
ATOM 1362 C C . GLU A 1 183 ? 18.430 11.484 -13.621 1.00 85.94 183 GLU A C 1
ATOM 1364 O O . GLU A 1 183 ? 18.914 12.463 -14.191 1.00 85.94 183 GLU A O 1
ATOM 1369 N N . ILE A 1 184 ? 19.035 10.291 -13.630 1.00 84.31 184 ILE A N 1
ATOM 1370 C CA . ILE A 1 184 ? 20.300 10.026 -14.331 1.00 84.31 184 ILE A CA 1
ATOM 1371 C C . ILE A 1 184 ? 20.179 10.328 -15.831 1.00 84.31 184 ILE A C 1
ATOM 1373 O O . ILE A 1 184 ? 21.077 10.950 -16.400 1.00 84.31 184 ILE A O 1
ATOM 1377 N N . PHE A 1 185 ? 19.077 9.918 -16.466 1.00 84.62 185 PHE A N 1
ATOM 1378 C CA . PHE A 1 185 ? 18.832 10.182 -17.882 1.00 84.62 185 PHE A CA 1
ATOM 1379 C C . PHE A 1 185 ? 18.785 11.688 -18.179 1.00 84.62 185 PHE A C 1
ATOM 1381 O O . PHE A 1 185 ? 19.544 12.148 -19.028 1.00 84.62 185 PHE A O 1
ATOM 1388 N N . PHE A 1 186 ? 17.991 12.465 -17.430 1.00 81.25 186 PHE A N 1
ATOM 1389 C CA . PHE A 1 186 ? 17.915 13.926 -17.594 1.00 81.25 186 PHE A CA 1
ATOM 1390 C C . PHE A 1 186 ? 19.284 14.594 -17.425 1.00 81.25 186 PHE A C 1
ATOM 1392 O O . PHE A 1 186 ? 19.692 15.415 -18.249 1.00 81.25 186 PHE A O 1
ATOM 1399 N N . ARG A 1 187 ? 20.032 14.193 -16.387 1.00 76.19 187 ARG A N 1
ATOM 1400 C CA . ARG A 1 187 ? 21.389 14.701 -16.136 1.00 76.19 187 ARG A CA 1
ATOM 1401 C C . ARG A 1 187 ? 22.338 14.407 -17.298 1.00 76.19 187 ARG A C 1
ATOM 1403 O O . ARG A 1 187 ? 23.186 15.237 -17.614 1.00 76.19 187 ARG A O 1
ATOM 1410 N N . ALA A 1 188 ? 22.203 13.245 -17.935 1.00 75.75 188 ALA A N 1
ATOM 1411 C CA . ALA A 1 188 ? 23.030 12.867 -19.072 1.00 75.75 188 ALA A CA 1
ATOM 1412 C C . ALA A 1 188 ? 22.678 13.646 -20.352 1.00 75.75 188 ALA A C 1
ATOM 1414 O O . ALA A 1 188 ? 23.585 13.980 -21.115 1.00 75.75 188 ALA A O 1
ATOM 1415 N N . THR A 1 189 ? 21.398 13.952 -20.587 1.00 76.00 189 THR A N 1
ATOM 1416 C CA . THR A 1 189 ? 20.927 14.530 -21.856 1.00 76.00 189 THR A CA 1
ATOM 1417 C C . THR A 1 189 ? 20.942 16.055 -21.912 1.00 76.00 189 THR A C 1
ATOM 1419 O O . THR A 1 189 ? 21.211 16.596 -22.980 1.00 76.00 189 THR A O 1
ATOM 1422 N N . GLU A 1 190 ? 20.672 16.767 -20.812 1.00 66.75 190 GLU A N 1
ATOM 1423 C CA . GLU A 1 190 ? 20.512 18.234 -20.863 1.00 66.75 190 GLU A CA 1
ATOM 1424 C C . GLU A 1 190 ? 21.835 19.017 -20.783 1.00 66.75 190 GLU A C 1
ATOM 1426 O O . GLU A 1 190 ? 21.914 20.109 -21.335 1.00 66.75 190 GLU A O 1
ATOM 1431 N N . ASN A 1 191 ? 22.899 18.458 -20.186 1.00 56.12 191 ASN A N 1
ATOM 1432 C CA . ASN A 1 191 ? 24.164 19.178 -19.934 1.00 56.12 191 ASN A CA 1
ATOM 1433 C C . ASN A 1 191 ? 25.435 18.462 -20.444 1.00 56.12 191 ASN A C 1
ATOM 1435 O O . ASN A 1 191 ? 26.541 18.705 -19.958 1.00 56.12 191 ASN A O 1
ATOM 1439 N N . GLY A 1 192 ? 25.315 17.590 -21.450 1.00 55.16 192 GLY A N 1
ATOM 1440 C CA . GLY A 1 192 ? 26.475 16.934 -22.072 1.00 55.16 192 GLY A CA 1
ATOM 1441 C C . GLY A 1 192 ? 27.114 15.820 -21.232 1.00 55.16 192 GLY A C 1
ATOM 1442 O O . GLY A 1 192 ? 28.301 15.543 -21.407 1.00 55.16 192 GLY A O 1
ATOM 1443 N N . GLY A 1 193 ? 26.340 15.186 -20.345 1.00 55.69 193 GLY A N 1
ATOM 1444 C CA . GLY A 1 193 ? 26.747 14.013 -19.567 1.00 55.69 193 GLY A CA 1
ATOM 1445 C C . GLY A 1 193 ? 26.867 14.246 -18.055 1.00 55.69 193 GLY A C 1
ATOM 1446 O O . GLY A 1 193 ? 27.057 15.364 -17.581 1.00 55.69 193 GLY A O 1
ATOM 1447 N N . ILE A 1 194 ? 26.809 13.146 -17.292 1.00 56.84 194 ILE A N 1
ATOM 1448 C CA . ILE A 1 194 ? 26.991 13.106 -15.824 1.00 56.84 194 ILE A CA 1
ATOM 1449 C C . ILE A 1 194 ? 28.330 13.736 -15.405 1.00 56.84 194 ILE A C 1
ATOM 1451 O O . ILE A 1 194 ? 28.405 14.404 -14.378 1.00 56.84 194 ILE A O 1
ATOM 1455 N N . THR A 1 195 ? 29.369 13.576 -16.227 1.00 54.81 195 THR A N 1
ATOM 1456 C CA . THR A 1 195 ? 30.727 14.078 -15.980 1.00 54.81 195 THR A CA 1
ATOM 1457 C C . THR A 1 195 ? 30.799 15.604 -15.918 1.00 54.81 195 THR A C 1
ATOM 1459 O O . THR A 1 195 ? 31.297 16.133 -14.932 1.00 54.81 195 THR A O 1
ATOM 1462 N N . LYS A 1 196 ? 30.202 16.336 -16.869 1.00 51.50 196 LYS A N 1
ATOM 1463 C CA . LYS A 1 196 ? 30.208 17.816 -16.855 1.00 51.50 196 LYS A CA 1
ATOM 1464 C C . LYS A 1 196 ? 29.365 18.427 -15.732 1.00 51.50 196 LYS A C 1
ATOM 1466 O O . LYS A 1 196 ? 29.682 19.505 -15.237 1.00 51.50 196 LYS A O 1
ATOM 1471 N N . ALA A 1 197 ? 28.288 17.751 -15.330 1.00 52.19 197 ALA A N 1
ATOM 1472 C CA . ALA A 1 197 ? 27.457 18.162 -14.197 1.00 52.19 197 ALA A CA 1
ATOM 1473 C C . ALA A 1 197 ? 28.179 17.990 -12.848 1.00 52.19 197 ALA A C 1
ATOM 1475 O O . ALA A 1 197 ? 27.983 18.797 -11.943 1.00 52.19 197 ALA A O 1
ATOM 1476 N N . MET A 1 198 ? 29.019 16.956 -12.716 1.00 55.72 198 MET A N 1
ATOM 1477 C CA . MET A 1 198 ? 29.872 16.756 -11.538 1.00 55.72 198 MET A CA 1
ATOM 1478 C C . MET A 1 198 ? 31.063 17.724 -11.510 1.00 55.72 198 MET A C 1
ATOM 1480 O O . MET A 1 198 ? 31.450 18.166 -10.437 1.00 55.72 198 MET A O 1
ATOM 1484 N N . GLU A 1 199 ? 31.616 18.078 -12.673 1.00 57.81 199 GLU A N 1
ATOM 1485 C CA . GLU A 1 199 ? 32.759 18.997 -12.802 1.00 57.81 199 GLU A CA 1
ATOM 1486 C C . GLU A 1 199 ? 32.407 20.465 -12.510 1.00 57.81 199 GLU A C 1
ATOM 1488 O O . GLU A 1 199 ? 33.247 21.199 -11.999 1.00 57.81 199 GLU A O 1
ATOM 1493 N N . ASN A 1 200 ? 31.180 20.903 -12.813 1.00 57.50 200 ASN A N 1
ATOM 1494 C CA . ASN A 1 200 ? 30.784 22.311 -12.690 1.00 57.50 200 ASN A CA 1
ATOM 1495 C C . ASN A 1 200 ? 30.003 22.646 -11.405 1.00 57.50 200 ASN A C 1
ATOM 1497 O O . ASN A 1 200 ? 29.529 23.773 -11.288 1.00 57.50 200 ASN A O 1
ATOM 1501 N N . GLU A 1 201 ? 29.771 21.680 -10.502 1.00 56.22 201 GLU A N 1
ATOM 1502 C CA . GLU A 1 201 ? 28.868 21.773 -9.325 1.00 56.22 201 GLU A CA 1
ATOM 1503 C C . GLU A 1 201 ? 27.428 22.257 -9.630 1.00 56.22 201 GLU A C 1
ATOM 1505 O O . GLU A 1 201 ? 26.571 22.353 -8.749 1.00 56.22 201 GLU A O 1
ATOM 1510 N N . GLN A 1 202 ? 27.109 22.518 -10.896 1.00 57.03 202 GLN A N 1
ATOM 1511 C CA . GLN A 1 202 ? 25.793 22.914 -11.358 1.00 57.03 202 GLN A CA 1
ATOM 1512 C C . GLN A 1 202 ? 24.984 21.659 -11.639 1.00 57.03 202 GLN A C 1
ATOM 1514 O O . GLN A 1 202 ? 25.077 21.023 -12.690 1.00 57.03 202 GLN A O 1
ATOM 1519 N N . THR A 1 203 ? 24.173 21.304 -10.651 1.00 57.38 203 THR A N 1
ATOM 1520 C CA . THR A 1 203 ? 23.206 20.219 -10.770 1.00 57.38 203 THR A CA 1
ATOM 1521 C C . THR A 1 203 ? 22.181 20.611 -11.849 1.00 57.38 203 THR A C 1
ATOM 1523 O O . THR A 1 203 ? 21.515 21.634 -11.680 1.00 57.38 203 THR A O 1
ATOM 1526 N N . PRO A 1 204 ? 22.038 19.849 -12.955 1.00 61.44 204 PRO A N 1
ATOM 1527 C CA . PRO A 1 204 ? 21.005 20.098 -13.957 1.00 61.44 204 PRO A CA 1
ATOM 1528 C C . PRO A 1 204 ? 19.623 20.148 -13.300 1.00 61.44 204 PRO A C 1
ATOM 1530 O O . PRO A 1 204 ? 19.385 19.474 -12.292 1.00 61.44 204 PRO A O 1
ATOM 1533 N N . THR A 1 205 ? 18.707 20.935 -13.864 1.00 67.81 205 THR A N 1
ATOM 1534 C CA . THR A 1 205 ? 17.371 21.100 -13.280 1.00 67.81 205 THR A CA 1
ATOM 1535 C C . THR A 1 205 ? 16.561 19.823 -13.492 1.00 67.81 205 THR A C 1
ATOM 1537 O O . THR A 1 205 ? 15.967 19.606 -14.539 1.00 67.81 205 THR A O 1
ATOM 1540 N N . TYR A 1 206 ? 16.513 18.957 -12.481 1.00 75.75 206 TYR A N 1
ATOM 1541 C CA . TYR A 1 206 ? 15.651 17.783 -12.511 1.00 75.75 206 TYR A CA 1
ATOM 1542 C C . TYR A 1 206 ? 14.195 18.172 -12.229 1.00 75.75 206 TYR A C 1
ATOM 1544 O O . TYR A 1 206 ? 13.831 18.536 -11.106 1.00 75.75 206 TYR A O 1
ATOM 1552 N N . HIS A 1 207 ? 13.328 18.047 -13.234 1.00 83.31 207 HIS A N 1
ATOM 1553 C CA . HIS A 1 207 ? 11.889 18.249 -13.075 1.00 83.31 207 HIS A CA 1
ATOM 1554 C C . HIS A 1 207 ? 11.245 17.086 -12.302 1.00 83.31 207 HIS A C 1
ATOM 1556 O O . HIS A 1 207 ? 10.589 16.218 -12.879 1.00 83.31 207 HIS A O 1
ATOM 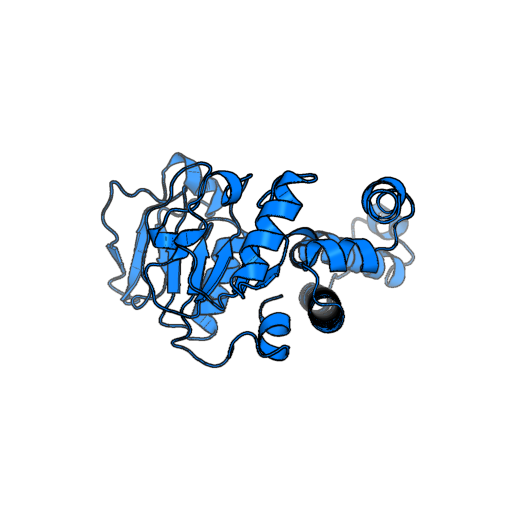1562 N N . LYS A 1 208 ? 11.382 17.091 -10.970 1.00 83.25 208 LYS A N 1
ATOM 1563 C CA . LYS A 1 208 ? 10.928 16.013 -10.069 1.00 83.25 208 LYS A CA 1
ATOM 1564 C C . LYS A 1 208 ? 9.487 15.548 -10.324 1.00 83.25 208 LYS A C 1
ATOM 1566 O O . LYS A 1 208 ? 9.219 14.352 -10.310 1.00 83.25 208 LYS A O 1
ATOM 1571 N N . ARG A 1 209 ? 8.566 16.475 -10.622 1.00 87.38 209 ARG A N 1
ATOM 1572 C CA . ARG A 1 209 ? 7.167 16.149 -10.957 1.00 87.38 209 ARG A CA 1
ATOM 1573 C C . ARG A 1 209 ? 7.044 15.299 -12.225 1.00 87.38 209 ARG A C 1
ATOM 1575 O O . ARG A 1 209 ? 6.273 14.347 -12.233 1.00 87.38 209 ARG A O 1
ATOM 1582 N N . LEU A 1 210 ? 7.788 15.636 -13.279 1.00 87.38 210 LEU A N 1
ATOM 1583 C CA . LEU A 1 210 ? 7.787 14.872 -14.527 1.00 87.38 210 LEU A CA 1
ATOM 1584 C C . LEU A 1 210 ? 8.393 13.482 -14.312 1.00 87.38 210 LEU A C 1
ATOM 1586 O O . LEU A 1 210 ? 7.850 12.494 -14.796 1.00 87.38 210 LEU A O 1
ATOM 1590 N N . GLY A 1 211 ? 9.470 13.395 -13.530 1.00 89.75 211 GLY A N 1
ATOM 1591 C CA . GLY A 1 211 ? 10.061 12.116 -13.150 1.00 89.75 211 GLY A CA 1
ATOM 1592 C C . GLY A 1 211 ? 9.094 11.202 -12.400 1.00 89.75 211 GLY A C 1
ATOM 1593 O O . GLY A 1 211 ? 8.921 10.046 -12.784 1.00 89.75 211 GLY A O 1
ATOM 1594 N N . HIS A 1 212 ? 8.387 11.736 -11.399 1.00 90.38 212 HIS A N 1
ATOM 1595 C CA . HIS A 1 212 ? 7.339 10.998 -10.689 1.00 90.38 212 HIS A CA 1
ATOM 1596 C C . HIS A 1 212 ? 6.226 10.514 -11.632 1.00 90.38 212 HIS A C 1
ATOM 1598 O O . HIS A 1 212 ? 5.784 9.378 -11.498 1.00 90.38 212 HIS A O 1
ATOM 1604 N N . GLU A 1 213 ? 5.797 11.332 -12.598 1.00 92.81 213 GLU A N 1
ATOM 1605 C CA . GLU A 1 213 ? 4.762 10.963 -13.575 1.00 92.81 213 GLU A CA 1
ATOM 1606 C C . GLU A 1 213 ? 5.212 9.820 -14.502 1.00 92.81 213 GLU A C 1
ATOM 1608 O O . GLU A 1 213 ? 4.463 8.867 -14.722 1.00 92.81 213 GLU A O 1
ATOM 1613 N N . ILE A 1 214 ? 6.446 9.875 -15.020 1.00 92.62 214 ILE A N 1
ATOM 1614 C CA . ILE A 1 214 ? 7.013 8.807 -15.862 1.00 92.62 214 ILE A CA 1
ATOM 1615 C C . ILE A 1 214 ? 7.034 7.487 -15.088 1.00 92.62 214 ILE A C 1
ATOM 1617 O O . ILE A 1 214 ? 6.563 6.458 -15.576 1.00 92.62 214 ILE A O 1
ATOM 1621 N N . VAL A 1 215 ? 7.549 7.528 -13.861 1.00 93.75 215 VAL A N 1
ATOM 1622 C CA . VAL A 1 215 ? 7.661 6.356 -12.992 1.00 93.75 215 VAL A CA 1
ATOM 1623 C C . VAL A 1 215 ? 6.287 5.819 -12.604 1.00 93.75 215 VAL A C 1
ATOM 1625 O O . VAL A 1 215 ? 6.077 4.609 -12.645 1.00 93.75 215 VAL A O 1
ATOM 1628 N N . TYR A 1 216 ? 5.335 6.696 -12.280 1.00 93.62 216 TYR A N 1
ATOM 1629 C CA . TYR A 1 216 ? 3.953 6.316 -11.996 1.00 93.62 216 TYR A CA 1
ATOM 1630 C C . TYR A 1 216 ? 3.355 5.507 -13.151 1.00 93.62 216 TYR A C 1
ATOM 1632 O O . TYR A 1 216 ? 2.838 4.413 -12.920 1.00 93.62 216 TYR A O 1
ATOM 1640 N N . ARG A 1 217 ? 3.485 5.988 -14.395 1.00 95.06 217 ARG A N 1
ATOM 1641 C CA . ARG A 1 217 ? 2.974 5.280 -15.580 1.00 95.06 217 ARG A CA 1
ATOM 1642 C C . ARG A 1 217 ? 3.647 3.928 -15.783 1.00 95.06 217 ARG A C 1
ATOM 1644 O O . ARG A 1 217 ? 2.956 2.959 -16.076 1.00 95.06 217 ARG A O 1
ATOM 1651 N N . GLN A 1 218 ? 4.963 3.842 -15.586 1.00 93.81 218 GLN A N 1
ATOM 1652 C CA . GLN A 1 218 ? 5.701 2.578 -15.694 1.00 93.81 218 GLN A CA 1
ATOM 1653 C C . GLN A 1 218 ? 5.252 1.557 -14.642 1.00 93.81 218 GLN A C 1
ATOM 1655 O O . GLN A 1 218 ? 4.962 0.413 -14.984 1.00 93.81 218 GLN A O 1
ATOM 1660 N N . VAL A 1 219 ? 5.149 1.969 -13.374 1.00 93.25 219 VAL A N 1
ATOM 1661 C CA . VAL A 1 219 ? 4.683 1.099 -12.279 1.00 93.25 219 VAL A CA 1
ATOM 1662 C C . VAL A 1 219 ? 3.231 0.683 -12.496 1.00 93.25 219 VAL A C 1
ATOM 1664 O O . VAL A 1 219 ? 2.867 -0.460 -12.232 1.00 93.25 219 VAL A O 1
ATOM 1667 N N . LYS A 1 220 ? 2.381 1.600 -12.969 1.00 94.94 220 LYS A N 1
ATOM 1668 C CA . LYS A 1 220 ? 0.984 1.305 -13.286 1.00 94.94 220 LYS A CA 1
ATOM 1669 C C . LYS A 1 220 ? 0.877 0.279 -14.412 1.00 94.94 220 LYS A C 1
ATOM 1671 O O . LYS A 1 220 ? 0.218 -0.730 -14.204 1.00 94.94 220 LYS A O 1
ATOM 1676 N N . GLN A 1 221 ? 1.560 0.499 -15.537 1.00 94.50 221 GLN A N 1
ATOM 1677 C CA . GLN A 1 221 ? 1.543 -0.426 -16.671 1.00 94.50 221 GLN A CA 1
ATOM 1678 C C . GLN A 1 221 ? 2.053 -1.812 -16.270 1.00 94.50 221 GLN A C 1
ATOM 1680 O O . GLN A 1 221 ? 1.352 -2.792 -16.477 1.00 94.50 221 GLN A O 1
ATOM 1685 N N . GLY A 1 222 ? 3.215 -1.893 -15.611 1.00 93.00 222 GLY A N 1
ATOM 1686 C CA . GLY A 1 222 ? 3.768 -3.176 -15.175 1.00 93.00 222 GLY A CA 1
ATOM 1687 C C . GLY A 1 222 ? 2.848 -3.923 -14.204 1.00 93.00 222 GLY A C 1
ATOM 1688 O O . GLY A 1 222 ? 2.683 -5.132 -14.322 1.00 93.00 222 GLY A O 1
ATOM 1689 N N . ALA A 1 223 ? 2.190 -3.216 -13.279 1.00 94.69 223 ALA A N 1
ATOM 1690 C CA . ALA A 1 223 ? 1.184 -3.830 -12.414 1.00 94.69 223 ALA A CA 1
ATOM 1691 C C . ALA A 1 223 ? -0.035 -4.334 -13.212 1.00 94.69 223 ALA A C 1
ATOM 1693 O O . ALA A 1 223 ? -0.501 -5.440 -12.953 1.00 94.69 223 ALA A O 1
ATOM 1694 N N . SER A 1 224 ? -0.529 -3.564 -14.187 1.00 95.50 224 SER A N 1
ATOM 1695 C CA . SER A 1 224 ? -1.639 -3.979 -15.056 1.00 95.50 224 SER A CA 1
ATOM 1696 C C . SER A 1 224 ? -1.293 -5.210 -15.896 1.00 95.50 224 SER A C 1
ATOM 1698 O O . SER A 1 224 ? -2.112 -6.124 -15.986 1.00 95.50 224 SER A O 1
ATOM 1700 N N . ASP A 1 225 ? -0.086 -5.269 -16.461 1.00 94.50 225 ASP A N 1
ATOM 1701 C CA . ASP A 1 225 ? 0.384 -6.406 -17.260 1.00 94.50 225 ASP A CA 1
ATOM 1702 C C . ASP A 1 225 ? 0.457 -7.680 -16.409 1.00 94.50 225 ASP A C 1
ATOM 1704 O O . ASP A 1 225 ? -0.028 -8.735 -16.818 1.00 94.50 225 ASP A O 1
ATOM 1708 N N . LEU A 1 226 ? 0.985 -7.574 -15.184 1.00 94.81 226 LEU A N 1
ATOM 1709 C CA . LEU A 1 226 ? 1.062 -8.696 -14.244 1.00 94.81 226 LEU A CA 1
ATOM 1710 C C . LEU A 1 226 ? -0.316 -9.202 -13.817 1.00 94.81 226 LEU A C 1
ATOM 1712 O O . LEU A 1 226 ? -0.535 -10.411 -13.778 1.00 94.81 226 LEU A O 1
ATOM 1716 N N . LEU A 1 227 ? -1.241 -8.293 -13.497 1.00 95.94 227 LEU A N 1
ATOM 1717 C CA . LEU A 1 227 ? -2.610 -8.653 -13.123 1.00 95.94 227 LEU A CA 1
ATOM 1718 C C . LEU A 1 227 ? -3.355 -9.311 -14.292 1.00 95.94 227 LEU A C 1
ATOM 1720 O O . LEU A 1 227 ? -4.061 -10.299 -14.088 1.00 95.94 227 LEU A O 1
ATOM 1724 N N . THR A 1 228 ? -3.161 -8.800 -15.510 1.00 96.25 228 THR A N 1
ATOM 1725 C CA . THR A 1 228 ? -3.742 -9.370 -16.733 1.00 96.25 228 THR A CA 1
ATOM 1726 C C . THR A 1 228 ? -3.215 -10.784 -16.963 1.00 96.25 228 THR A C 1
ATOM 1728 O O . THR A 1 228 ? -4.007 -11.716 -17.082 1.00 96.25 228 THR A O 1
ATOM 1731 N N . LEU A 1 229 ? -1.892 -10.972 -16.920 1.00 95.75 229 LEU A N 1
ATOM 1732 C CA . LEU A 1 229 ? -1.261 -12.279 -17.103 1.00 95.75 229 LEU A CA 1
ATOM 1733 C C . LEU A 1 229 ? -1.710 -13.293 -16.040 1.00 95.75 229 LEU A C 1
ATOM 1735 O O . LEU A 1 229 ? -2.064 -14.421 -16.380 1.00 95.75 229 LEU A O 1
ATOM 1739 N N . ALA A 1 230 ? -1.741 -12.887 -14.765 1.00 96.31 230 ALA A N 1
ATOM 1740 C CA . ALA A 1 230 ? -2.207 -13.731 -13.665 1.00 96.31 230 ALA A CA 1
ATOM 1741 C C . ALA A 1 230 ? -3.650 -14.212 -13.889 1.00 96.31 230 ALA A C 1
ATOM 1743 O O . ALA A 1 230 ? -3.946 -15.394 -13.715 1.00 96.31 230 ALA A O 1
ATOM 1744 N N . LYS A 1 231 ? -4.530 -13.309 -14.337 1.00 96.31 231 LYS A N 1
ATOM 1745 C CA . LYS A 1 231 ? -5.933 -13.605 -14.640 1.00 96.31 231 LYS A CA 1
ATOM 1746 C C . LYS A 1 231 ? -6.093 -14.519 -15.856 1.00 96.31 231 LYS A C 1
ATOM 1748 O O . LYS A 1 231 ? -6.835 -15.491 -15.783 1.00 96.31 231 LYS A O 1
ATOM 1753 N N . GLU A 1 232 ? -5.415 -14.228 -16.965 1.00 96.75 232 GLU A N 1
ATOM 1754 C CA . GLU A 1 232 ? -5.517 -15.005 -18.211 1.00 96.75 232 GLU A CA 1
ATOM 1755 C C . GLU A 1 232 ? -4.998 -16.440 -18.067 1.00 96.75 232 GLU A C 1
ATOM 1757 O O . GLU A 1 232 ? -5.492 -17.350 -18.734 1.00 96.75 232 GLU A O 1
ATOM 1762 N N . ARG A 1 233 ? -3.993 -16.645 -17.211 1.00 96.62 233 ARG A N 1
ATOM 1763 C CA . ARG A 1 233 ? -3.357 -17.950 -16.982 1.00 96.62 233 ARG A CA 1
ATOM 1764 C C . ARG A 1 233 ? -3.882 -18.685 -15.753 1.00 96.62 233 ARG A C 1
ATOM 1766 O O . ARG A 1 233 ? -3.473 -19.819 -15.531 1.00 96.62 233 ARG A O 1
ATOM 1773 N N . ASP A 1 234 ? -4.754 -18.051 -14.973 1.00 96.62 234 ASP A N 1
ATOM 1774 C CA . ASP A 1 234 ? -5.216 -18.547 -13.676 1.00 96.62 234 ASP A CA 1
ATOM 1775 C C . ASP A 1 234 ? -4.055 -18.928 -12.726 1.00 96.62 234 ASP A C 1
ATOM 1777 O O . ASP A 1 234 ? -4.052 -19.963 -12.055 1.00 96.62 234 ASP A O 1
ATOM 1781 N N . ILE A 1 235 ? -3.048 -18.056 -12.644 1.00 95.94 235 ILE A N 1
ATOM 1782 C CA . ILE A 1 235 ? -1.862 -18.206 -11.781 1.00 95.94 235 ILE A CA 1
ATOM 1783 C C . ILE A 1 235 ? -1.782 -17.079 -10.748 1.00 95.94 235 ILE A C 1
ATOM 1785 O O . ILE A 1 235 ? -2.499 -16.082 -10.823 1.00 95.94 235 ILE A O 1
ATOM 1789 N N . THR A 1 236 ? -0.911 -17.227 -9.752 1.00 95.94 236 THR A N 1
ATOM 1790 C CA . THR A 1 236 ? -0.630 -16.147 -8.792 1.00 95.94 236 THR A CA 1
ATOM 1791 C C . THR A 1 236 ? 0.166 -15.009 -9.447 1.00 95.94 236 THR A C 1
ATOM 1793 O O . THR A 1 236 ? 0.880 -15.211 -10.429 1.00 95.94 236 THR A O 1
ATOM 1796 N N . THR A 1 237 ? 0.128 -13.797 -8.887 1.00 94.56 237 THR A N 1
ATOM 1797 C CA . THR A 1 237 ? 0.930 -12.666 -9.403 1.00 94.56 237 THR A CA 1
ATOM 1798 C C . THR A 1 237 ? 2.439 -12.874 -9.263 1.00 94.56 237 THR A C 1
ATOM 1800 O O . THR A 1 237 ? 3.212 -12.227 -9.973 1.00 94.56 237 THR A O 1
ATOM 1803 N N . ILE A 1 238 ? 2.885 -13.743 -8.345 1.00 91.69 238 ILE A N 1
ATOM 1804 C CA . ILE A 1 238 ? 4.302 -14.094 -8.209 1.00 91.69 238 ILE A CA 1
ATOM 1805 C C . ILE A 1 238 ? 4.744 -15.028 -9.343 1.00 91.69 238 ILE A C 1
ATOM 1807 O O . ILE A 1 238 ? 5.824 -14.834 -9.896 1.00 91.69 238 ILE A O 1
ATOM 1811 N N . GLU A 1 239 ? 3.882 -15.966 -9.756 1.00 92.69 239 GLU A N 1
ATOM 1812 C CA . GLU A 1 239 ? 4.090 -16.814 -10.935 1.00 92.69 239 GLU A CA 1
ATOM 1813 C C . GLU A 1 239 ? 4.061 -15.953 -12.202 1.00 92.69 239 GLU A C 1
ATOM 1815 O O . GLU A 1 239 ? 4.988 -16.024 -13.007 1.00 92.69 239 GLU A O 1
ATOM 1820 N N . ALA A 1 240 ? 3.086 -15.044 -12.320 1.00 94.00 240 ALA A N 1
ATOM 1821 C CA . ALA A 1 240 ? 3.024 -14.088 -13.422 1.00 94.00 240 ALA A CA 1
ATOM 1822 C C . ALA A 1 240 ? 4.282 -13.206 -13.497 1.00 94.00 240 ALA A C 1
ATOM 1824 O O . ALA A 1 240 ? 4.803 -12.979 -14.581 1.00 94.00 240 ALA A O 1
ATOM 1825 N N . LEU A 1 241 ? 4.827 -12.741 -12.365 1.00 90.94 241 LEU A N 1
ATOM 1826 C CA . LEU A 1 241 ? 6.081 -11.977 -12.351 1.00 90.94 241 LEU A CA 1
ATOM 1827 C C . LEU A 1 241 ? 7.287 -12.822 -12.778 1.00 90.94 241 LEU A C 1
ATOM 1829 O O . LEU A 1 241 ? 8.160 -12.325 -13.497 1.00 90.94 241 LEU A O 1
ATOM 1833 N N . ALA A 1 242 ? 7.349 -14.084 -12.356 1.00 88.12 242 ALA A N 1
ATOM 1834 C CA . ALA A 1 242 ? 8.401 -14.999 -12.785 1.00 88.12 242 ALA A CA 1
ATOM 1835 C C . ALA A 1 242 ? 8.363 -15.221 -14.309 1.00 88.12 242 ALA A C 1
ATOM 1837 O O . ALA A 1 242 ? 9.407 -15.149 -14.958 1.00 88.12 242 ALA A O 1
ATOM 1838 N N . GLU A 1 243 ? 7.173 -15.399 -14.890 1.00 89.44 243 GLU A N 1
ATOM 1839 C CA . GLU A 1 243 ? 6.987 -15.491 -16.345 1.00 89.44 243 GLU A CA 1
ATOM 1840 C C . GLU A 1 243 ? 7.324 -14.173 -17.055 1.00 89.44 243 GLU A C 1
ATOM 1842 O O . GLU A 1 243 ? 8.087 -14.162 -18.021 1.00 89.44 243 GLU A O 1
ATOM 1847 N N . TYR A 1 244 ? 6.809 -13.053 -16.543 1.00 85.00 244 TYR A N 1
ATOM 1848 C CA . TYR A 1 244 ? 6.961 -11.725 -17.136 1.00 85.00 244 TYR A CA 1
ATOM 1849 C C . TYR A 1 244 ? 8.422 -11.278 -17.209 1.00 85.00 244 TYR A C 1
ATOM 1851 O O . TYR A 1 244 ? 8.853 -10.666 -18.184 1.00 85.00 244 TYR A O 1
ATOM 1859 N N . THR A 1 245 ? 9.211 -11.586 -16.178 1.00 79.94 245 THR A N 1
ATOM 1860 C CA . THR A 1 245 ? 10.625 -11.195 -16.149 1.00 79.94 245 THR A CA 1
ATOM 1861 C C . THR A 1 245 ? 11.494 -12.046 -17.066 1.00 79.94 245 THR A C 1
ATOM 1863 O O . THR A 1 245 ? 12.563 -11.575 -17.452 1.00 79.94 245 THR A O 1
ATOM 1866 N N . ASN A 1 246 ? 11.060 -13.269 -17.407 1.00 66.62 246 ASN A N 1
ATOM 1867 C CA . ASN A 1 246 ? 11.764 -14.245 -18.245 1.00 66.62 246 ASN A CA 1
ATOM 1868 C C . ASN A 1 246 ? 13.297 -14.247 -18.031 1.00 66.62 246 ASN A C 1
ATOM 1870 O O . ASN A 1 246 ? 14.082 -14.380 -18.973 1.00 66.62 246 ASN A O 1
ATOM 1874 N N . LEU A 1 247 ? 13.738 -14.033 -16.780 1.00 54.28 247 LEU A N 1
ATOM 1875 C CA . LEU A 1 247 ? 15.147 -13.954 -16.415 1.00 54.28 247 LEU A CA 1
ATOM 1876 C C . LEU A 1 247 ? 15.686 -15.390 -16.384 1.00 54.28 247 LEU A C 1
ATOM 1878 O O . LEU A 1 247 ? 15.265 -16.172 -15.523 1.00 54.28 247 LEU A O 1
ATOM 1882 N N . PRO A 1 248 ? 16.650 -15.758 -17.250 1.00 47.69 248 PRO A N 1
ATOM 1883 C CA . PRO A 1 248 ? 17.122 -17.141 -17.393 1.00 47.69 248 PRO A CA 1
ATOM 1884 C C . PRO A 1 248 ? 17.672 -17.783 -16.106 1.00 47.69 248 PRO A C 1
ATOM 1886 O O . PRO A 1 248 ? 17.854 -18.998 -16.055 1.00 47.69 248 PRO A O 1
ATOM 1889 N N . VAL A 1 249 ? 17.951 -16.986 -15.069 1.00 46.66 249 VAL A N 1
ATOM 1890 C CA . VAL A 1 249 ? 18.522 -17.425 -13.786 1.00 46.66 249 VAL A CA 1
ATOM 1891 C C . VAL A 1 249 ? 17.448 -17.831 -12.763 1.00 46.66 249 VAL A C 1
ATOM 1893 O O . VAL A 1 249 ? 17.705 -18.715 -11.954 1.00 46.66 249 VAL A O 1
ATOM 1896 N N . LEU A 1 250 ? 16.233 -17.270 -12.824 1.00 41.81 250 LEU A N 1
ATOM 1897 C CA . LEU A 1 250 ? 15.109 -17.673 -11.955 1.00 41.81 250 LEU A CA 1
ATOM 1898 C C . LEU A 1 250 ? 14.228 -18.748 -12.612 1.00 41.81 250 LEU A C 1
ATOM 1900 O O . LEU A 1 250 ? 13.682 -19.610 -11.925 1.00 41.81 250 LEU A O 1
ATOM 1904 N N . ALA A 1 251 ? 14.162 -18.763 -13.947 1.00 41.56 251 ALA A N 1
ATOM 1905 C CA . ALA A 1 251 ? 13.374 -19.733 -14.704 1.00 41.56 251 ALA A CA 1
ATOM 1906 C C . ALA A 1 251 ? 13.892 -21.181 -14.589 1.00 41.56 251 ALA A C 1
ATOM 1908 O O . ALA A 1 251 ? 13.104 -22.121 -14.671 1.00 41.56 251 ALA A O 1
ATOM 1909 N N . ARG A 1 252 ? 15.198 -21.398 -14.362 1.00 43.38 252 ARG A N 1
ATOM 1910 C CA . ARG A 1 252 ? 15.763 -22.762 -14.353 1.00 43.38 252 ARG A CA 1
ATOM 1911 C C . ARG A 1 252 ? 15.320 -23.624 -13.170 1.00 43.38 252 ARG A C 1
ATOM 1913 O O . ARG A 1 252 ? 15.251 -24.832 -13.344 1.00 43.38 252 ARG A O 1
ATOM 1920 N N . ASN A 1 253 ? 14.967 -23.040 -12.024 1.00 47.03 253 ASN A N 1
ATOM 1921 C CA . ASN A 1 253 ? 14.500 -23.830 -10.876 1.00 47.03 253 ASN A CA 1
ATOM 1922 C C . ASN A 1 253 ? 12.969 -23.870 -10.752 1.00 47.03 253 ASN A C 1
ATOM 1924 O O . ASN A 1 253 ? 12.442 -24.859 -10.261 1.00 47.03 253 ASN A O 1
ATOM 1928 N N . PHE A 1 254 ? 12.247 -22.860 -11.254 1.00 46.16 254 PHE A N 1
ATOM 1929 C CA . PHE A 1 254 ? 10.779 -22.814 -11.167 1.00 46.16 254 PHE A CA 1
ATOM 1930 C C . PHE A 1 254 ? 10.057 -23.535 -12.319 1.00 46.16 254 PHE A C 1
ATOM 1932 O O . PHE A 1 254 ? 8.978 -24.084 -12.116 1.00 46.16 254 PHE A O 1
ATOM 1939 N N . VAL A 1 255 ? 10.636 -23.564 -13.527 1.00 46.44 255 VAL A N 1
ATOM 1940 C CA . VAL A 1 255 ? 9.970 -24.136 -14.717 1.00 46.44 255 VAL A CA 1
ATOM 1941 C C . VAL A 1 255 ? 10.265 -25.632 -14.891 1.00 46.44 255 VAL A C 1
ATOM 1943 O O . VAL A 1 255 ? 9.452 -26.356 -15.458 1.00 46.44 255 VAL A O 1
ATOM 1946 N N . LEU A 1 256 ? 11.385 -26.139 -14.361 1.00 42.66 256 LEU A N 1
ATOM 1947 C CA . LEU A 1 256 ? 11.791 -27.540 -14.555 1.00 42.66 256 LEU A CA 1
ATOM 1948 C C . LEU A 1 256 ? 11.230 -28.530 -13.520 1.00 42.66 256 LEU A C 1
ATOM 1950 O O . LEU A 1 256 ? 11.304 -29.729 -13.762 1.00 42.66 256 LEU A O 1
ATOM 1954 N N . GLN A 1 257 ? 10.627 -28.073 -12.417 1.00 45.53 257 GLN A N 1
ATOM 1955 C CA . GLN A 1 257 ? 10.015 -28.973 -11.423 1.00 45.53 257 GLN A CA 1
ATOM 1956 C C . GLN A 1 257 ? 8.526 -29.281 -11.661 1.00 45.53 257 GLN A C 1
ATOM 1958 O O . GLN A 1 257 ? 7.973 -30.126 -10.970 1.00 45.53 257 GLN A O 1
ATOM 1963 N N . LYS A 1 258 ? 7.864 -28.645 -12.640 1.00 44.19 258 LYS A N 1
ATOM 1964 C CA . LYS A 1 258 ? 6.460 -28.948 -12.999 1.00 44.19 258 LYS A CA 1
ATOM 1965 C C . LYS A 1 258 ? 6.304 -29.857 -14.232 1.00 44.19 258 LYS A C 1
ATOM 1967 O O . LYS A 1 258 ? 5.175 -30.146 -14.616 1.00 44.19 258 LYS A O 1
ATOM 1972 N N . PHE A 1 259 ? 7.401 -30.310 -14.848 1.00 40.12 259 PHE A N 1
ATOM 1973 C CA . PHE A 1 259 ? 7.372 -31.127 -16.075 1.00 40.12 259 PHE A CA 1
ATOM 1974 C C . PHE A 1 259 ? 8.281 -32.373 -16.047 1.00 40.12 259 PHE A C 1
ATOM 1976 O O . PHE A 1 259 ? 8.582 -32.935 -17.101 1.00 40.12 259 PHE A O 1
ATOM 1983 N N . LEU A 1 260 ? 8.680 -32.831 -14.858 1.00 36.66 260 LEU A N 1
ATOM 1984 C CA . LEU A 1 260 ? 9.254 -34.160 -14.603 1.00 36.66 260 LEU A CA 1
ATOM 1985 C C . LEU A 1 260 ? 8.540 -34.781 -13.403 1.00 36.66 260 LEU A C 1
ATOM 1987 O O . LEU A 1 260 ? 8.383 -36.020 -13.412 1.00 36.66 260 LEU A O 1
#

Sequence (260 aa):
AFDAASEQGLFNADDENLPISLIGAAGAMGSDTAKRLAEKGFKNVLVSDIAYDYTKPVETDSTTGEKLVPILESERYRMNGEAFQRIPSSWGVALAEPGKFTDEALGKNGEPRVIIAMTFGKALKHSNLDAIPYNSTVLLSENWAIPPGDEGLEIMKALKDRGIMALQGQAITPGGAGNSKVEIFFRATENGGITKAMENEQTPTYHKRLGHEIVYRQVKQGASDLLTLAKERDITTIEALAEYTNLPVLARNFVLQKFL

Radius of gyration: 20.14 Å; chains: 1; bounding box: 49×57×48 Å

Secondary structure (DSSP, 8-state):
-HHHHHHTTSS-TT-TT--EEEESTTSHHHHHHHHHHHHTT--SEEEE-TTB-TTSPPEE-TTT--EEEEBPGGGGGGGTT-SEEEE-TT-EE---BTTB--HHHHHTT-SS-EEEE---SSGGGGS-GGGSPTT-EEEE-STTSS-SSHHHHHHHHHHHHTT-EEE-HHHH-THHHHHHHHHHHHHHHHTT-HHHHHHT-------HHHHHHHHHHHHHHHHHHHHHHHHHHT--HHHHHHHHH--HHHHHHHSTTS--

Foldseek 3Di:
DVVLCVVVVLDPLLPLAAAEFQEQLLAPVNVVVQVVNVVSNRQRYEYEYPQFDPVDDFDADPPPRWTWTAGDCVSCVRVVNDRTRTHHNSYHYDYDDPQARELCSQAVRDPDHEYAHDDDACHLVVYDPVSHHASHEYEAQYQHVAPDDPRSQVSLVVCVVSNYAYDHNVLAPCLVVQLVVVLLVQQCPPQPGPVVCVVVVPRPDDPSVVSSVVSVVVSSVSSNQLVVQCVVVVGHSVVSVCVVVVDVVSCVVVVVVVPD